Protein AF-A0A956BIZ5-F1 (afdb_monomer_lite)

Foldseek 3Di:
DPPDPVVVVVVVVVPPPPPPPPPPPPPAAAEPEDPQKDFPVLQADKDKDKKFFQDWDPLAPQDDHGDMFDTFIWHWDDDFFKTFTDGCDDPDPCVCVVVHVDPRRDDPDDDDTPWIWTWPAAWAWDFDADPVPRHGDSYTDTHRPDDPRVPGGMTHTQPQDTPPQCRVSRPPQFHGWDRPKDWDDVVVVDPRHKDFDDDPNRTDDIDTKIKTWRAGDPRSQPVCCVPPVDDPVNRDIIITIMD

pLDDT: mean 76.38, std 15.74, range [44.88, 96.69]

Sequence (243 aa):
MSRRISRALALSLVVSSASFVGCAQEVGDIDRTQPNRILKSDLDGQWYYMETVTDVPSTTMATFEGETSRTERIVWVIEENYLLAFRAYPLFPGSDEVDGDYDYTADGYRES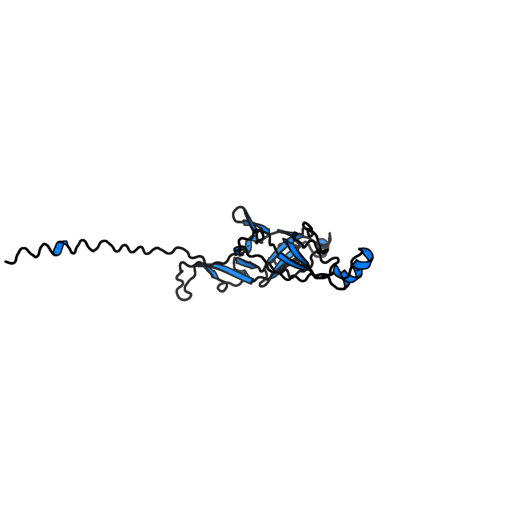PVAAFPIISHFDIQRQYNSSTGEQANVIYENGSDRPWYERDYMRVDWSNNVVTNFDFLTGWYGTPIEASYTIDEERNDERGIYFERENGELQYFDVPRRLLVQADLYGCIISMPWYGWGTEDCAPAQVEIV

Structure (mmCIF, N/CA/C/O backbone):
data_AF-A0A956BIZ5-F1
#
_entry.id   AF-A0A956BIZ5-F1
#
loop_
_atom_site.group_PDB
_atom_site.id
_atom_site.type_symbol
_atom_site.label_atom_id
_atom_site.label_alt_id
_atom_site.label_comp_id
_atom_site.label_asym_id
_atom_site.label_entity_id
_atom_site.label_seq_id
_atom_site.pdbx_PDB_ins_code
_atom_site.Cartn_x
_atom_site.Cartn_y
_atom_site.Cartn_z
_atom_site.occupancy
_atom_site.B_iso_or_equiv
_atom_site.auth_seq_id
_atom_site.auth_comp_id
_atom_site.auth_asym_id
_atom_site.auth_atom_id
_atom_site.pdbx_PDB_model_num
ATOM 1 N N . MET A 1 1 ? -48.789 41.377 68.854 1.00 47.56 1 MET A N 1
ATOM 2 C CA . MET A 1 1 ? -47.816 41.463 67.738 1.00 47.56 1 MET A CA 1
ATOM 3 C C . MET A 1 1 ? -47.458 40.051 67.264 1.00 47.56 1 MET A C 1
ATOM 5 O O . MET A 1 1 ? -46.503 39.500 67.778 1.00 47.56 1 MET A O 1
ATOM 9 N N . SER A 1 2 ? -48.219 39.402 66.367 1.00 49.94 2 SER A N 1
ATOM 10 C CA . SER A 1 2 ? -47.822 38.047 65.894 1.00 49.94 2 SER A CA 1
ATOM 11 C C . SER A 1 2 ? -48.441 37.558 64.572 1.00 49.94 2 SER A C 1
ATOM 13 O O . SER A 1 2 ? -48.450 36.360 64.312 1.00 49.94 2 SER A O 1
ATOM 15 N N . ARG A 1 3 ? -48.972 38.434 63.703 1.00 46.66 3 ARG A N 1
ATOM 16 C CA . ARG A 1 3 ? -49.741 37.969 62.522 1.00 46.66 3 ARG A CA 1
ATOM 17 C C . ARG A 1 3 ? -49.336 38.519 61.153 1.00 46.66 3 ARG A C 1
ATOM 19 O O . ARG A 1 3 ? -50.023 38.237 60.180 1.00 46.66 3 ARG A O 1
ATOM 26 N N . ARG A 1 4 ? -48.240 39.280 61.042 1.00 48.59 4 ARG A N 1
ATOM 27 C CA . ARG A 1 4 ? -47.828 39.891 59.757 1.00 48.59 4 ARG A CA 1
ATOM 28 C C . ARG A 1 4 ? -46.511 39.384 59.163 1.00 48.59 4 ARG A C 1
ATOM 30 O O . ARG A 1 4 ? -46.244 39.680 58.009 1.00 48.59 4 ARG A O 1
ATOM 37 N N . ILE A 1 5 ? -45.730 38.584 59.890 1.00 50.34 5 ILE A N 1
ATOM 38 C CA . ILE A 1 5 ? -44.384 38.171 59.443 1.00 50.34 5 ILE A CA 1
ATOM 39 C C . ILE A 1 5 ? -44.417 36.852 58.638 1.00 50.34 5 ILE A C 1
ATOM 41 O O . ILE A 1 5 ? -43.549 36.595 57.813 1.00 50.34 5 ILE A O 1
ATOM 45 N N . SER A 1 6 ? -45.477 36.050 58.773 1.00 45.53 6 SER A N 1
ATOM 46 C CA . SER A 1 6 ? -45.551 34.695 58.202 1.00 45.53 6 SER A CA 1
ATOM 47 C C . SER A 1 6 ? -45.862 34.627 56.699 1.00 45.53 6 SER A C 1
ATOM 49 O O . SER A 1 6 ? -45.717 33.567 56.105 1.00 45.53 6 SER A O 1
ATOM 51 N N . ARG A 1 7 ? -46.313 35.723 56.070 1.00 45.47 7 ARG A N 1
ATOM 52 C CA . ARG A 1 7 ? -46.681 35.731 54.637 1.00 45.47 7 ARG A CA 1
ATOM 53 C C . ARG A 1 7 ? -45.566 36.214 53.707 1.00 45.47 7 ARG A C 1
ATOM 55 O O . ARG A 1 7 ? -45.631 35.929 52.520 1.00 45.47 7 ARG A O 1
ATOM 62 N N . ALA A 1 8 ? -44.548 36.897 54.232 1.00 44.97 8 ALA A N 1
ATOM 63 C CA . ALA A 1 8 ? -43.431 37.387 53.423 1.00 44.97 8 ALA A CA 1
ATOM 64 C C . ALA A 1 8 ? -42.357 36.312 53.175 1.00 44.97 8 ALA A C 1
ATOM 66 O O . ALA A 1 8 ? -41.691 36.349 52.149 1.00 44.97 8 ALA A O 1
ATOM 67 N N . LEU A 1 9 ? -42.228 35.324 54.070 1.00 45.88 9 LEU A N 1
ATOM 68 C CA . LEU A 1 9 ? -41.219 34.264 53.939 1.00 45.88 9 LEU A CA 1
ATOM 69 C C . LEU A 1 9 ? -41.634 33.119 52.999 1.00 45.88 9 LEU A C 1
ATOM 71 O O . LEU A 1 9 ? -40.781 32.414 52.474 1.00 45.88 9 LEU A O 1
ATOM 75 N N . ALA A 1 10 ? -42.937 32.927 52.777 1.00 45.00 10 ALA A N 1
ATOM 76 C CA . ALA A 1 10 ? -43.440 31.845 51.928 1.00 45.00 10 ALA A CA 1
ATOM 77 C C . ALA A 1 10 ? -43.370 32.173 50.425 1.00 45.00 10 ALA A C 1
ATOM 79 O O . ALA A 1 10 ? -43.426 31.265 49.602 1.00 45.00 10 ALA A O 1
ATOM 80 N N . LEU A 1 11 ? -43.231 33.454 50.059 1.00 44.88 11 LEU A N 1
ATOM 81 C CA . LEU A 1 11 ? -43.161 33.884 48.659 1.00 44.88 11 LEU A CA 1
ATOM 82 C C . LEU A 1 11 ? -41.723 33.988 48.124 1.00 44.88 11 LEU A C 1
ATOM 84 O O . LEU A 1 11 ? -41.531 33.966 46.913 1.00 44.88 11 LEU A O 1
ATOM 88 N N . SER A 1 12 ? -40.711 34.068 48.995 1.00 46.59 12 SER A N 1
ATOM 89 C CA . SER A 1 12 ? -39.304 34.135 48.573 1.00 46.59 12 SER A CA 1
ATOM 90 C C . SER A 1 12 ? -38.667 32.764 48.335 1.00 46.59 12 SER A C 1
ATOM 92 O O . SER A 1 12 ? -37.580 32.700 47.774 1.00 46.59 12 SER A O 1
ATOM 94 N N . LEU A 1 13 ? -39.317 31.669 48.747 1.00 46.81 13 LEU A N 1
ATOM 95 C CA . LEU A 1 13 ? -38.771 30.315 48.589 1.00 46.81 13 LEU A CA 1
ATOM 96 C C . LEU A 1 13 ? -39.201 29.628 47.280 1.00 46.81 13 LEU A C 1
ATOM 98 O O . LEU A 1 13 ? -38.613 28.623 46.905 1.00 46.81 13 LEU A O 1
ATOM 102 N N . VAL A 1 14 ? -40.196 30.168 46.567 1.00 48.53 14 VAL A N 1
ATOM 103 C CA . VAL A 1 14 ? -40.715 29.568 45.320 1.00 48.53 14 VAL A CA 1
ATOM 104 C C . VAL A 1 14 ? -39.999 30.106 44.069 1.00 48.53 14 VAL A C 1
ATOM 106 O O . VAL A 1 14 ? -40.043 29.481 43.017 1.00 48.53 14 VAL A O 1
ATOM 109 N N . VAL A 1 15 ? -39.276 31.228 44.171 1.00 48.81 15 VAL A N 1
ATOM 110 C CA . VAL A 1 15 ? -38.616 31.871 43.013 1.00 48.81 15 VAL A CA 1
ATOM 111 C C . VAL A 1 15 ? -37.176 31.376 42.779 1.00 48.81 15 VAL A C 1
ATOM 113 O O . VAL A 1 15 ? -36.643 31.553 41.690 1.00 48.81 15 VAL A O 1
ATOM 116 N N . SER A 1 16 ? -36.554 30.677 43.734 1.00 48.25 16 SER A N 1
ATOM 117 C CA . SER A 1 16 ? -35.160 30.204 43.593 1.00 48.25 16 SER A CA 1
ATOM 118 C C . SER A 1 16 ? -35.000 28.806 42.978 1.00 48.25 16 SER A C 1
ATOM 120 O O . SER A 1 16 ? -33.888 28.288 42.937 1.00 48.25 16 SER A O 1
ATOM 122 N N . SER A 1 17 ? -36.072 28.176 42.489 1.00 50.81 17 SER A N 1
ATOM 123 C CA . SER A 1 17 ? -36.028 26.789 41.988 1.00 50.81 17 SER A CA 1
ATOM 124 C C . SER A 1 17 ? -35.942 26.650 40.461 1.00 50.81 17 SER A C 1
ATOM 126 O O . SER A 1 17 ? -36.083 25.542 39.957 1.00 50.81 17 SER A O 1
ATOM 128 N N . ALA A 1 18 ? -35.708 27.733 39.710 1.00 56.41 18 ALA A N 1
ATOM 129 C CA . ALA A 1 18 ? -35.821 27.730 38.244 1.00 56.41 18 ALA A CA 1
ATOM 130 C C . ALA A 1 18 ? -34.494 27.826 37.457 1.00 56.41 18 ALA A C 1
ATOM 132 O O . ALA A 1 18 ? -34.535 28.069 36.255 1.00 56.41 18 ALA A O 1
ATOM 133 N N . SER A 1 19 ? -33.328 27.619 38.080 1.00 58.12 19 SER A N 1
ATOM 134 C CA . SER A 1 19 ? -32.040 27.884 37.406 1.00 58.12 19 SER A CA 1
ATOM 135 C C . SER A 1 19 ? -30.983 26.796 37.600 1.00 58.12 19 SER A C 1
ATOM 137 O O . SER A 1 19 ? -29.826 27.096 37.863 1.00 58.12 19 SER A O 1
ATOM 139 N N . PHE A 1 20 ? -31.365 25.530 37.444 1.00 55.91 20 PHE A N 1
ATOM 140 C CA . PHE A 1 20 ? -30.408 24.454 37.165 1.00 55.91 20 PHE A CA 1
ATOM 141 C C . PHE A 1 20 ? -30.888 23.626 35.970 1.00 55.91 20 PHE A C 1
ATOM 143 O O . PHE A 1 20 ? -31.004 22.408 36.037 1.00 55.91 20 PHE A O 1
ATOM 150 N N . VAL A 1 21 ? -31.131 24.294 34.837 1.00 58.50 21 VAL A N 1
ATOM 151 C CA . VAL A 1 21 ? -30.896 23.644 33.541 1.00 58.50 21 VAL A CA 1
ATOM 152 C C . VAL A 1 21 ? -29.380 23.652 33.365 1.00 58.50 21 VAL A C 1
ATOM 154 O O . VAL A 1 21 ? -28.813 24.506 32.691 1.00 58.50 21 VAL A O 1
ATOM 157 N N . GLY A 1 22 ? -28.701 22.772 34.103 1.00 54.19 22 GLY A N 1
ATOM 158 C CA . GLY A 1 22 ? -27.332 22.422 33.776 1.00 54.19 22 GLY A CA 1
ATOM 159 C C . GLY A 1 22 ? -27.404 21.782 32.404 1.00 54.19 22 GLY A C 1
ATOM 160 O O . GLY A 1 22 ? -27.986 20.708 32.269 1.00 54.19 22 GLY A O 1
ATOM 161 N N . CYS A 1 23 ? -26.901 22.475 31.387 1.00 62.75 23 CYS A N 1
ATOM 162 C CA . CYS A 1 23 ? -26.670 21.876 30.088 1.00 62.75 23 CYS A CA 1
ATOM 163 C C . CYS A 1 23 ? -25.716 20.701 30.319 1.00 62.75 23 CYS A C 1
ATOM 165 O O . CYS A 1 23 ? -24.504 20.888 30.401 1.00 62.75 23 CYS A O 1
ATOM 167 N N . ALA A 1 24 ? -26.259 19.494 30.474 1.00 56.56 24 ALA A N 1
ATOM 168 C CA . ALA A 1 24 ? -25.541 18.287 30.123 1.00 56.56 24 ALA A CA 1
ATOM 169 C C . ALA A 1 24 ? -25.323 18.413 28.617 1.00 56.56 24 ALA A C 1
ATOM 171 O O . ALA A 1 24 ? -26.195 18.088 27.817 1.00 56.56 24 ALA A O 1
ATOM 172 N N . GLN A 1 25 ? -24.233 19.079 28.249 1.00 63.41 25 GLN A N 1
ATOM 173 C CA . GLN A 1 25 ? -23.829 19.213 26.869 1.00 63.41 25 GLN A CA 1
ATOM 174 C C . GLN A 1 25 ? -23.470 17.796 26.448 1.00 63.41 25 GLN A C 1
ATOM 176 O O . GLN A 1 25 ? -22.476 17.247 26.919 1.00 63.41 25 GLN A O 1
ATOM 181 N N . GLU A 1 26 ? -24.368 17.172 25.691 1.00 60.41 26 GLU A N 1
ATOM 182 C CA . GLU A 1 26 ? -24.170 15.844 25.136 1.00 60.41 26 GLU A CA 1
ATOM 183 C C . GLU A 1 26 ? -22.907 15.942 24.286 1.00 60.41 26 GLU A C 1
ATOM 185 O O . GLU A 1 26 ? -22.876 16.599 23.243 1.00 60.41 26 GLU A O 1
ATOM 190 N N . VAL A 1 27 ? -21.806 15.431 24.835 1.00 70.06 27 VAL A N 1
ATOM 191 C CA . VAL A 1 27 ? -20.543 15.365 24.121 1.00 70.06 27 VAL A CA 1
ATOM 192 C C . VAL A 1 27 ? -20.830 14.379 23.005 1.00 70.06 27 VAL A C 1
ATOM 194 O O . VAL A 1 27 ? -21.036 13.200 23.287 1.00 70.06 27 VAL A O 1
ATOM 197 N N . GLY A 1 28 ? -20.965 14.890 21.779 1.00 84.00 28 GLY A N 1
ATOM 198 C CA . GLY A 1 28 ? -21.246 14.079 20.600 1.00 84.00 28 GLY A CA 1
ATOM 199 C C . GLY A 1 28 ? -20.183 13.003 20.384 1.00 84.00 28 GLY A C 1
ATOM 200 O O . GLY A 1 28 ? -19.333 12.744 21.241 1.00 84.00 28 GLY A O 1
ATOM 201 N N . ASP A 1 29 ? -20.213 12.372 19.221 1.00 87.56 29 ASP A N 1
ATOM 202 C CA . ASP A 1 29 ? -19.265 11.301 18.947 1.00 87.56 29 ASP A CA 1
ATOM 203 C C . ASP A 1 29 ? -17.827 11.829 18.919 1.00 87.56 29 ASP A C 1
ATOM 205 O O . ASP A 1 29 ? -17.498 12.781 18.210 1.00 87.56 29 ASP A O 1
ATOM 209 N N . ILE A 1 30 ? -16.972 11.211 19.729 1.00 88.50 30 ILE A N 1
ATOM 210 C CA . ILE A 1 30 ? -15.538 11.466 19.769 1.00 88.50 30 ILE A CA 1
ATOM 211 C C . ILE A 1 30 ? -14.882 10.438 18.857 1.00 88.50 30 ILE A C 1
ATOM 213 O O . ILE A 1 30 ? -14.761 9.268 19.226 1.00 88.50 30 ILE A O 1
ATOM 217 N N . ASP A 1 31 ? -14.445 10.879 17.685 1.00 89.94 31 ASP A N 1
ATOM 218 C CA . ASP A 1 31 ? -13.675 10.046 16.769 1.00 89.94 31 ASP A CA 1
ATOM 219 C C . ASP A 1 31 ? -12.209 9.966 17.221 1.00 89.94 31 ASP A C 1
ATOM 221 O O . ASP A 1 31 ? -11.542 10.987 17.401 1.00 89.94 31 ASP A O 1
ATOM 225 N N . ARG A 1 32 ? -11.724 8.745 17.472 1.00 90.00 32 ARG A N 1
ATOM 226 C CA . ARG A 1 32 ? -10.316 8.442 17.778 1.00 90.00 32 ARG A CA 1
ATOM 227 C C . ARG A 1 32 ? -9.655 7.581 16.704 1.00 90.00 32 ARG A C 1
ATOM 229 O O . ARG A 1 32 ? -8.558 7.068 16.935 1.00 90.00 32 ARG A O 1
ATOM 236 N N . THR A 1 33 ? -10.313 7.383 15.566 1.00 90.38 33 THR A N 1
ATOM 237 C CA . THR A 1 33 ? -9.707 6.702 14.422 1.00 90.38 33 THR A CA 1
ATOM 238 C C . THR A 1 33 ? -8.524 7.507 13.899 1.00 90.38 33 THR A C 1
ATOM 240 O O . THR A 1 33 ? -8.460 8.727 14.053 1.00 90.38 33 THR A O 1
ATOM 243 N N . GLN A 1 34 ? -7.542 6.805 13.351 1.00 88.88 34 GLN A N 1
ATOM 244 C CA . GLN A 1 34 ? -6.370 7.408 12.737 1.00 88.88 34 GLN A CA 1
ATOM 245 C C . GLN A 1 34 ? -6.591 7.496 11.210 1.00 88.88 34 GLN A C 1
ATOM 247 O O . GLN A 1 34 ? -7.401 6.739 10.646 1.00 88.88 34 GLN A O 1
ATOM 252 N N . PRO A 1 35 ? -5.909 8.423 10.520 1.00 85.62 35 PRO A N 1
ATOM 253 C CA . PRO A 1 35 ? -5.977 8.545 9.063 1.00 85.62 35 PRO A CA 1
ATOM 254 C C . PRO A 1 35 ? -5.258 7.384 8.347 1.00 85.62 35 PRO A C 1
ATOM 256 O O . PRO A 1 35 ? -4.869 6.387 8.972 1.00 85.62 35 PRO A O 1
ATOM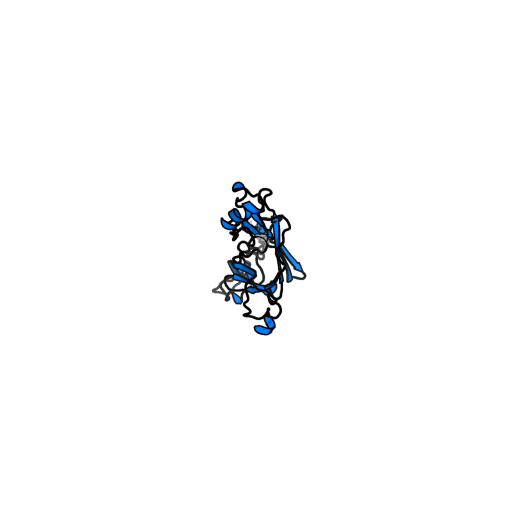 259 N N . ASN A 1 36 ? -5.137 7.484 7.016 1.00 84.56 36 ASN A N 1
ATOM 260 C CA . ASN A 1 36 ? -4.485 6.491 6.145 1.00 84.56 36 ASN A CA 1
ATOM 261 C C . ASN A 1 36 ? -5.078 5.076 6.264 1.00 84.56 36 ASN A C 1
ATOM 263 O O . ASN A 1 36 ? -4.368 4.069 6.241 1.00 84.56 36 ASN A O 1
ATOM 267 N N . ARG A 1 37 ? -6.398 4.994 6.436 1.00 89.88 37 ARG A N 1
ATOM 268 C CA . ARG A 1 37 ? -7.142 3.731 6.458 1.00 89.88 37 ARG A CA 1
ATOM 269 C C . ARG A 1 37 ? -7.761 3.461 5.096 1.00 89.88 37 ARG A C 1
ATOM 271 O O . ARG A 1 37 ? -8.291 4.372 4.465 1.00 89.88 37 ARG A O 1
ATOM 278 N N . ILE A 1 38 ? -7.756 2.202 4.689 1.00 91.69 38 ILE A N 1
ATOM 279 C CA . ILE A 1 38 ? -8.331 1.758 3.420 1.00 91.69 38 ILE A CA 1
ATOM 280 C C . ILE A 1 38 ? -9.388 0.709 3.734 1.00 91.69 38 ILE A C 1
ATOM 282 O O . ILE A 1 38 ? -9.165 -0.183 4.557 1.00 91.69 38 ILE A O 1
ATOM 286 N N . LEU A 1 39 ? -10.560 0.864 3.121 1.00 94.31 39 LEU A N 1
ATOM 287 C CA . LEU A 1 39 ? -11.607 -0.143 3.155 1.00 94.31 39 LEU A CA 1
ATOM 288 C C . LEU A 1 39 ? -11.191 -1.276 2.216 1.00 94.31 39 LEU A C 1
ATOM 290 O O . LEU A 1 39 ? -10.833 -1.025 1.073 1.00 94.31 39 LEU A O 1
ATOM 294 N N . LYS A 1 40 ? -11.220 -2.524 2.671 1.00 94.44 40 LYS A N 1
ATOM 295 C CA . LYS A 1 40 ? -10.720 -3.639 1.855 1.00 94.44 40 LYS A CA 1
ATOM 296 C C . LYS A 1 40 ? -11.496 -3.827 0.558 1.00 94.44 40 LYS A C 1
ATOM 298 O O . LYS A 1 40 ? -10.879 -4.079 -0.466 1.00 94.44 40 LYS A O 1
ATOM 303 N N . SER A 1 41 ? -12.812 -3.628 0.602 1.00 93.38 41 SER A N 1
ATOM 304 C CA . SER A 1 41 ? -13.670 -3.723 -0.581 1.00 93.38 41 SER A CA 1
ATOM 305 C C . SER A 1 41 ? -13.379 -2.649 -1.629 1.00 93.38 41 SER A C 1
ATOM 307 O O . SER A 1 41 ? -13.793 -2.794 -2.770 1.00 93.38 41 SER A O 1
ATOM 309 N N . ASP A 1 42 ? -12.677 -1.566 -1.265 1.00 92.88 42 ASP A N 1
ATOM 310 C CA . ASP A 1 42 ? -12.227 -0.581 -2.251 1.00 92.88 42 ASP A CA 1
ATOM 311 C C . ASP A 1 42 ? -11.160 -1.166 -3.184 1.00 92.88 42 ASP A C 1
ATOM 313 O O . ASP A 1 42 ? -10.961 -0.630 -4.260 1.00 92.88 42 ASP A O 1
ATOM 317 N N . LEU A 1 43 ? -10.450 -2.229 -2.790 1.00 92.69 43 LEU A N 1
ATOM 318 C CA . LEU A 1 43 ? -9.381 -2.826 -3.597 1.00 92.69 43 LEU A CA 1
ATOM 319 C C . LEU A 1 43 ? -9.860 -3.978 -4.486 1.00 92.69 43 LEU A C 1
ATOM 321 O O . LEU A 1 43 ? -9.055 -4.531 -5.239 1.00 92.69 43 LEU A O 1
ATOM 325 N N . ASP A 1 44 ? -11.145 -4.328 -4.420 1.00 90.06 44 ASP A N 1
ATOM 326 C CA . ASP A 1 44 ? -11.719 -5.402 -5.222 1.00 90.06 44 ASP A CA 1
ATOM 327 C C . ASP A 1 44 ? -11.657 -5.057 -6.722 1.00 90.06 44 ASP A C 1
ATOM 329 O O . ASP A 1 44 ? -11.867 -3.919 -7.146 1.00 90.06 44 ASP A O 1
ATOM 333 N N . GLY A 1 45 ? -11.384 -6.065 -7.553 1.00 89.31 45 GLY A N 1
ATOM 334 C CA . GLY A 1 45 ? -11.312 -5.915 -9.006 1.00 89.31 45 GLY A CA 1
ATOM 335 C C . GLY A 1 45 ? -9.902 -5.654 -9.544 1.00 89.31 45 GLY A C 1
ATOM 336 O O . GLY A 1 45 ? -8.903 -6.091 -8.976 1.00 89.31 45 GLY A O 1
ATOM 337 N N . GLN A 1 46 ? -9.832 -5.015 -10.714 1.00 92.00 46 GLN A N 1
ATOM 338 C CA . GLN A 1 46 ? -8.582 -4.790 -11.444 1.00 92.00 46 GLN A CA 1
ATOM 339 C C . GLN A 1 46 ? -8.162 -3.326 -11.375 1.00 92.00 46 GLN A C 1
ATOM 341 O O . GLN A 1 46 ? -8.964 -2.430 -11.627 1.00 92.00 46 GLN A O 1
ATOM 346 N N . TRP A 1 47 ? -6.877 -3.114 -11.122 1.00 93.56 47 TRP A N 1
ATOM 347 C CA . TRP A 1 47 ? -6.254 -1.806 -10.976 1.00 93.56 47 TRP A CA 1
ATOM 348 C C . TRP A 1 47 ? -5.159 -1.609 -12.015 1.00 93.56 47 TRP A C 1
ATOM 350 O O . TRP A 1 47 ? -4.566 -2.569 -12.508 1.00 93.56 47 TRP A O 1
ATOM 360 N N . TYR A 1 48 ? -4.876 -0.354 -12.342 1.00 93.69 48 TYR A N 1
ATOM 361 C CA . TYR A 1 48 ? -3.664 0.007 -13.066 1.00 93.69 48 TYR A CA 1
ATOM 362 C C . TYR A 1 48 ? -2.631 0.496 -12.063 1.00 93.69 48 TYR A C 1
ATOM 364 O O . TYR A 1 48 ? -2.937 1.314 -11.202 1.00 93.69 48 TYR A O 1
ATOM 372 N N . TYR A 1 49 ? -1.418 -0.023 -12.184 1.00 91.44 49 TYR A N 1
ATOM 373 C CA . TYR A 1 49 ? -0.289 0.317 -11.338 1.00 91.44 49 TYR A CA 1
ATOM 374 C C . TYR A 1 49 ? 0.854 0.816 -12.207 1.00 91.44 49 TYR A C 1
ATOM 376 O O . TYR A 1 49 ? 1.204 0.199 -13.214 1.00 91.44 49 TYR A O 1
ATOM 384 N N . MET A 1 50 ? 1.413 1.955 -11.833 1.00 89.75 50 MET A N 1
ATOM 385 C CA . MET A 1 50 ? 2.548 2.572 -12.496 1.00 89.75 50 MET A CA 1
ATOM 386 C C . MET A 1 50 ? 3.288 3.393 -11.455 1.00 89.75 50 MET A C 1
ATOM 388 O O . MET A 1 50 ? 2.658 4.008 -10.605 1.00 89.75 50 MET A O 1
ATOM 392 N N . GLU A 1 51 ? 4.607 3.406 -11.552 1.00 86.94 51 GLU A N 1
ATOM 393 C CA . GLU A 1 51 ? 5.457 4.243 -10.718 1.00 86.94 51 GLU A CA 1
ATOM 394 C C . GLU A 1 51 ? 6.018 5.362 -11.586 1.00 86.94 51 GLU A C 1
ATOM 396 O O . GLU A 1 51 ? 6.406 5.125 -12.733 1.00 86.94 51 GLU A O 1
ATOM 401 N N . THR A 1 52 ? 6.075 6.574 -11.052 1.00 88.06 52 THR A N 1
ATOM 402 C CA . THR A 1 52 ? 6.610 7.745 -11.749 1.00 88.06 52 THR A CA 1
ATOM 403 C C . THR A 1 52 ? 7.600 8.478 -10.864 1.00 88.06 52 THR A C 1
ATOM 405 O O . THR A 1 52 ? 7.293 8.799 -9.721 1.00 88.06 52 THR A O 1
ATOM 408 N N . VAL A 1 53 ? 8.776 8.797 -11.400 1.00 88.06 53 VAL A N 1
ATOM 409 C CA . VAL A 1 53 ? 9.773 9.626 -10.717 1.00 88.06 53 VAL A CA 1
ATOM 410 C C . VAL A 1 53 ? 9.298 11.073 -10.692 1.00 88.06 53 VAL A C 1
ATOM 412 O O . VAL A 1 53 ? 9.096 11.688 -11.739 1.00 88.06 53 VAL A O 1
ATOM 415 N N . THR A 1 54 ? 9.135 11.631 -9.498 1.00 88.25 54 THR A N 1
ATOM 416 C CA . THR A 1 54 ? 8.622 12.993 -9.293 1.00 88.25 54 THR A CA 1
ATOM 417 C C . THR A 1 54 ? 9.710 13.991 -8.921 1.00 88.25 54 THR A C 1
ATOM 419 O O . THR A 1 54 ? 9.556 15.175 -9.207 1.00 88.25 54 THR A O 1
ATOM 422 N N . ASP A 1 55 ? 10.799 13.535 -8.301 1.00 87.38 55 ASP A N 1
ATOM 423 C CA . ASP A 1 55 ? 11.898 14.394 -7.852 1.00 87.38 55 ASP A CA 1
ATOM 424 C C . ASP A 1 55 ? 13.198 13.582 -7.758 1.00 87.38 55 ASP A C 1
ATOM 426 O O . ASP A 1 55 ? 13.214 12.422 -7.326 1.00 87.38 55 ASP A O 1
ATOM 430 N N . VAL A 1 56 ? 14.306 14.189 -8.172 1.00 85.94 56 VAL A N 1
ATOM 431 C CA . VAL A 1 56 ? 15.632 13.572 -8.141 1.00 85.94 56 VAL A CA 1
ATOM 432 C C . VAL A 1 56 ? 16.718 14.656 -8.041 1.00 85.94 56 VAL A C 1
ATOM 434 O O . VAL A 1 56 ? 16.643 15.681 -8.720 1.00 85.94 56 VAL A O 1
ATOM 437 N N . PRO A 1 57 ? 17.774 14.476 -7.221 1.00 83.88 57 PRO A N 1
ATOM 438 C CA . PRO A 1 57 ? 18.878 15.420 -7.156 1.00 83.88 57 PRO A CA 1
ATOM 439 C C . PRO A 1 57 ? 19.523 15.629 -8.527 1.00 83.88 57 PRO A C 1
ATOM 441 O O . PRO A 1 57 ? 19.919 14.679 -9.194 1.00 83.88 57 PRO A O 1
ATOM 444 N N . SER A 1 58 ? 19.758 16.883 -8.905 1.00 79.38 58 SER A N 1
ATOM 445 C CA . SER A 1 58 ? 20.395 17.228 -10.187 1.00 79.38 58 SER A CA 1
ATOM 446 C C . SER A 1 58 ? 21.824 16.698 -10.356 1.00 79.38 58 SER A C 1
ATOM 448 O O . SER A 1 58 ? 22.380 16.742 -11.451 1.00 79.38 58 SER A O 1
ATOM 450 N N . THR A 1 59 ? 22.438 16.231 -9.269 1.00 75.06 59 THR A N 1
ATOM 451 C CA . THR A 1 59 ? 23.784 15.657 -9.246 1.00 75.06 59 THR A CA 1
ATOM 452 C C . THR A 1 59 ? 23.803 14.145 -9.429 1.00 75.06 59 THR A C 1
ATOM 454 O O . THR A 1 59 ? 24.891 13.588 -9.534 1.00 75.06 59 THR A O 1
ATOM 457 N N . THR A 1 60 ? 22.653 13.463 -9.401 1.00 72.19 60 THR A N 1
ATOM 458 C CA . THR A 1 60 ? 22.610 12.025 -9.680 1.00 72.19 60 THR A CA 1
ATOM 459 C C . THR A 1 60 ? 22.305 11.767 -11.147 1.00 72.19 60 THR A C 1
ATOM 461 O O . THR A 1 60 ? 21.592 12.524 -11.800 1.00 72.19 60 THR A O 1
ATOM 464 N N . MET A 1 61 ? 22.858 10.673 -11.657 1.00 68.38 61 MET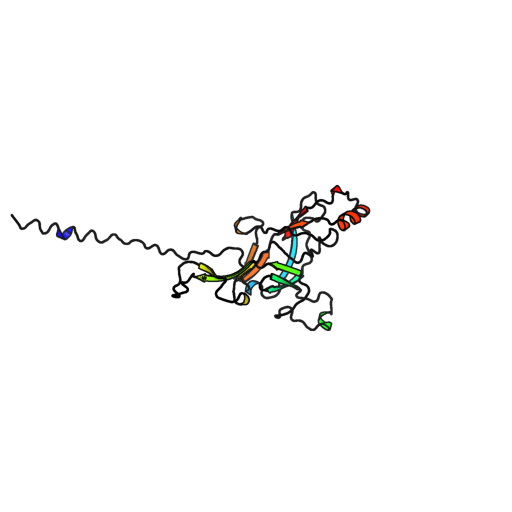 A N 1
ATOM 465 C CA . MET A 1 61 ? 22.593 10.167 -13.001 1.00 68.38 61 MET A CA 1
ATOM 466 C C . MET A 1 61 ? 21.770 8.871 -12.978 1.00 68.38 61 MET A C 1
ATOM 468 O O . MET A 1 61 ? 21.699 8.188 -13.992 1.00 68.38 61 MET A O 1
ATOM 472 N N . ALA A 1 62 ? 21.174 8.512 -11.834 1.00 69.81 62 ALA A N 1
ATOM 473 C CA . ALA A 1 62 ? 20.423 7.265 -11.677 1.00 69.81 62 ALA A CA 1
ATOM 474 C C . ALA A 1 62 ? 19.099 7.236 -12.467 1.00 69.81 62 ALA A C 1
ATOM 476 O O . ALA A 1 62 ? 18.705 6.176 -12.938 1.00 69.81 62 ALA A O 1
ATOM 477 N N . THR A 1 63 ? 18.411 8.377 -12.582 1.00 77.69 63 THR A N 1
ATOM 478 C CA . THR A 1 63 ? 17.106 8.544 -13.252 1.00 77.69 63 THR A CA 1
ATOM 479 C C . THR A 1 63 ? 16.830 10.043 -13.481 1.00 77.69 63 THR A C 1
ATOM 481 O O . THR A 1 63 ? 17.661 10.881 -13.118 1.00 77.69 63 THR A O 1
ATOM 484 N N . PHE A 1 64 ? 15.692 10.399 -14.079 1.00 82.31 64 PHE A N 1
ATOM 485 C CA . PHE A 1 64 ? 15.246 11.775 -14.315 1.00 82.31 64 PHE A CA 1
ATOM 486 C C . PHE A 1 64 ? 13.759 11.959 -13.966 1.00 82.31 64 PHE A C 1
ATOM 488 O O . PHE A 1 64 ? 12.978 11.011 -14.000 1.00 82.31 64 PHE A O 1
ATOM 495 N N . GLU A 1 65 ? 13.354 13.194 -13.653 1.00 89.75 65 GLU A N 1
ATOM 496 C CA . GLU A 1 65 ? 11.949 13.526 -13.370 1.00 89.75 65 GLU A CA 1
ATOM 497 C C . GLU A 1 65 ? 11.039 13.187 -14.562 1.00 89.75 65 GLU A C 1
ATOM 499 O O . GLU A 1 65 ? 11.292 13.595 -15.699 1.00 89.75 65 GLU A O 1
ATOM 504 N N . GLY A 1 66 ? 9.952 12.466 -14.293 1.00 88.31 66 GLY A N 1
ATOM 505 C CA . GLY A 1 66 ? 8.989 12.007 -15.290 1.00 88.31 66 GLY A CA 1
ATOM 506 C C . GLY A 1 66 ? 9.334 10.666 -15.939 1.00 88.31 66 GLY A C 1
ATOM 507 O O . GLY A 1 66 ? 8.598 10.230 -16.822 1.00 88.31 66 GLY A O 1
ATOM 508 N N . GLU A 1 67 ? 10.418 10.000 -15.531 1.00 86.69 67 GLU A N 1
ATOM 509 C CA . GLU A 1 67 ? 10.636 8.598 -15.886 1.00 86.69 67 GLU A CA 1
ATOM 510 C C . GLU A 1 67 ? 9.559 7.722 -15.230 1.00 86.69 67 GLU A C 1
ATOM 512 O O . GLU A 1 67 ? 9.283 7.846 -14.037 1.00 86.69 67 GLU A O 1
ATOM 517 N N . THR A 1 68 ? 8.926 6.854 -16.018 1.00 87.31 68 THR A N 1
ATOM 518 C CA . THR A 1 68 ? 7.821 5.999 -15.568 1.00 87.31 68 THR A CA 1
ATOM 519 C C . THR A 1 68 ? 8.187 4.530 -15.704 1.00 87.31 68 THR A C 1
ATOM 521 O O . THR A 1 68 ? 8.802 4.130 -16.699 1.00 87.31 68 THR A O 1
ATOM 524 N N . SER A 1 69 ? 7.724 3.698 -14.774 1.00 83.00 69 SER A N 1
ATOM 525 C CA . SER A 1 69 ? 7.710 2.252 -14.968 1.00 83.00 69 SER A CA 1
ATOM 526 C C . SER A 1 69 ? 6.680 1.849 -16.030 1.00 83.00 69 SER A C 1
ATOM 528 O O . SER A 1 69 ? 5.913 2.664 -16.557 1.00 83.00 69 SER A O 1
ATOM 530 N N . ARG A 1 70 ? 6.668 0.566 -16.395 1.00 84.25 70 ARG A N 1
ATOM 531 C CA . ARG A 1 70 ? 5.611 0.029 -17.252 1.00 84.25 70 ARG A CA 1
ATOM 532 C C . ARG A 1 70 ? 4.293 0.047 -16.489 1.00 84.25 70 ARG A C 1
ATOM 534 O O . ARG A 1 70 ? 4.232 -0.402 -15.352 1.00 84.25 70 ARG A O 1
ATOM 541 N N . THR A 1 71 ? 3.228 0.499 -17.146 1.00 89.50 71 THR A N 1
ATOM 542 C CA . THR A 1 71 ? 1.882 0.359 -16.594 1.00 89.50 71 THR A CA 1
ATOM 543 C C . THR A 1 71 ? 1.491 -1.116 -16.568 1.00 89.50 71 THR A C 1
ATOM 545 O O . THR A 1 71 ? 1.377 -1.763 -17.613 1.00 89.50 71 THR A O 1
ATOM 548 N N . GLU A 1 72 ? 1.256 -1.634 -15.374 1.00 87.81 72 GLU A N 1
ATOM 549 C CA . GLU A 1 72 ? 0.831 -3.002 -15.115 1.00 87.81 72 GLU A CA 1
ATOM 550 C C . GLU A 1 72 ? -0.661 -3.001 -14.770 1.00 87.81 72 GLU A C 1
ATOM 552 O O . GLU A 1 72 ? -1.144 -2.138 -14.038 1.00 87.81 72 GLU A O 1
ATOM 557 N N . ARG A 1 73 ? -1.415 -3.972 -15.292 1.00 91.00 73 ARG A N 1
ATOM 558 C CA . ARG A 1 73 ? -2.774 -4.239 -14.809 1.00 91.00 73 ARG A CA 1
ATOM 559 C C . ARG A 1 73 ? -2.680 -5.281 -13.707 1.00 91.00 73 ARG A C 1
ATOM 561 O O . ARG A 1 73 ? -2.193 -6.380 -13.970 1.00 91.00 73 ARG A O 1
ATOM 568 N N . ILE A 1 74 ? -3.135 -4.945 -12.508 1.00 91.19 74 ILE A N 1
ATOM 569 C CA . ILE A 1 74 ? -2.958 -5.750 -11.302 1.00 91.19 74 ILE A CA 1
ATOM 570 C C . ILE A 1 74 ? -4.289 -6.099 -10.629 1.00 91.19 74 ILE A C 1
ATOM 572 O O . ILE A 1 74 ? -5.310 -5.457 -10.866 1.00 91.19 74 ILE A O 1
ATOM 576 N N . VAL A 1 75 ? -4.253 -7.108 -9.769 1.00 91.88 75 VAL A N 1
ATOM 577 C CA . VAL A 1 75 ? -5.273 -7.414 -8.762 1.00 91.88 75 VAL A CA 1
ATOM 578 C C . VAL A 1 75 ? -4.592 -7.391 -7.399 1.00 91.88 75 VAL A C 1
ATOM 580 O O . VAL A 1 75 ? -3.484 -7.919 -7.243 1.00 91.88 75 VAL A O 1
ATOM 583 N N . TRP A 1 76 ? -5.247 -6.766 -6.424 1.00 92.44 76 TRP A N 1
ATOM 584 C CA . TRP A 1 76 ? -4.788 -6.748 -5.043 1.00 92.44 76 TRP A CA 1
ATOM 585 C C . TRP A 1 76 ? -5.215 -8.022 -4.321 1.00 92.44 76 TRP A C 1
ATOM 587 O O . TRP A 1 76 ? -6.373 -8.422 -4.368 1.00 92.44 76 TRP A O 1
ATOM 597 N N . VAL A 1 77 ? -4.280 -8.641 -3.611 1.00 91.88 77 VAL A N 1
ATOM 598 C CA . VAL A 1 77 ? -4.534 -9.778 -2.729 1.00 91.88 77 VAL A CA 1
ATOM 599 C C . VAL A 1 77 ? -4.118 -9.383 -1.323 1.00 91.88 77 VAL A C 1
ATOM 601 O O . VAL A 1 77 ? -2.969 -9.013 -1.070 1.00 91.88 77 VAL A O 1
ATOM 604 N N . ILE A 1 78 ? -5.079 -9.449 -0.409 1.00 93.38 78 ILE A N 1
ATOM 605 C CA . ILE A 1 78 ? -4.907 -9.054 0.985 1.00 93.38 78 ILE A CA 1
ATOM 606 C C . ILE A 1 78 ? -4.574 -10.305 1.800 1.00 93.38 78 ILE A C 1
ATOM 608 O O . ILE A 1 78 ? -5.446 -11.127 2.073 1.00 93.38 78 ILE A O 1
ATOM 612 N N . GLU A 1 79 ? -3.315 -10.438 2.202 1.00 92.19 79 GLU A N 1
ATOM 613 C CA . GLU A 1 79 ? -2.864 -11.434 3.178 1.00 92.19 79 GLU A CA 1
ATOM 614 C C . GLU A 1 79 ? -2.788 -10.795 4.578 1.00 92.19 79 GLU A C 1
ATOM 616 O O . GLU A 1 79 ? -2.984 -9.595 4.737 1.00 92.19 79 GLU A O 1
ATOM 621 N N . GLU A 1 80 ? -2.479 -11.575 5.617 1.00 92.81 80 GLU A N 1
ATOM 622 C CA . GLU A 1 80 ? -2.473 -11.071 7.004 1.00 92.81 80 GLU A CA 1
ATOM 623 C C . GLU A 1 80 ? -1.426 -9.973 7.269 1.00 92.81 80 GLU A C 1
ATOM 625 O O . GLU A 1 80 ? -1.650 -9.077 8.078 1.00 92.81 80 GLU A O 1
ATOM 630 N N . ASN A 1 81 ? -0.261 -10.062 6.622 1.00 94.06 81 ASN A N 1
ATOM 631 C CA . ASN A 1 81 ? 0.868 -9.156 6.868 1.00 94.06 81 ASN A CA 1
ATOM 632 C C . ASN A 1 81 ? 1.289 -8.365 5.628 1.00 94.06 81 ASN A C 1
ATOM 634 O O . ASN A 1 81 ? 2.153 -7.498 5.734 1.00 94.06 81 ASN A O 1
ATOM 638 N N . TYR A 1 82 ? 0.732 -8.682 4.459 1.00 92.88 82 TYR A N 1
ATOM 639 C CA . TYR A 1 82 ? 1.148 -8.095 3.191 1.00 92.88 82 TYR A CA 1
ATOM 640 C C . TYR A 1 82 ? -0.048 -7.854 2.278 1.00 92.88 82 TYR A C 1
ATOM 642 O O . TYR A 1 82 ? -0.906 -8.717 2.110 1.00 92.88 82 TYR A O 1
ATOM 650 N N . LEU A 1 83 ? -0.051 -6.688 1.648 1.00 93.69 83 LEU A N 1
ATOM 651 C CA . LEU A 1 83 ? -0.874 -6.363 0.502 1.00 93.69 83 LEU A CA 1
ATOM 652 C C . LEU A 1 83 ? -0.050 -6.642 -0.755 1.00 93.69 83 LEU A C 1
ATOM 654 O O . LEU A 1 83 ? 0.959 -5.981 -1.006 1.00 93.69 83 LEU A O 1
ATOM 658 N N . LEU A 1 84 ? -0.461 -7.643 -1.523 1.00 91.62 84 LEU A N 1
ATOM 659 C CA . LEU A 1 84 ? 0.253 -8.114 -2.704 1.00 91.62 84 LEU A CA 1
ATOM 660 C C . LEU A 1 84 ? -0.459 -7.637 -3.968 1.00 91.62 84 LEU A C 1
ATOM 662 O O . LEU A 1 84 ? -1.677 -7.741 -4.065 1.00 91.62 84 LEU A O 1
ATOM 666 N N . ALA A 1 85 ? 0.298 -7.160 -4.951 1.00 91.25 85 ALA A N 1
ATOM 667 C CA . ALA A 1 85 ? -0.203 -6.872 -6.290 1.00 91.25 85 ALA A CA 1
ATOM 668 C C . ALA A 1 85 ? 0.254 -7.968 -7.252 1.00 91.25 85 ALA A C 1
ATOM 670 O O . ALA A 1 85 ? 1.456 -8.132 -7.467 1.00 91.25 85 ALA A O 1
ATOM 671 N N . PHE A 1 86 ? -0.679 -8.684 -7.875 1.00 88.62 86 PHE A N 1
ATOM 672 C CA . PHE A 1 86 ? -0.376 -9.666 -8.922 1.00 88.62 86 PHE A CA 1
ATOM 673 C C . PHE A 1 86 ? -0.864 -9.187 -10.282 1.00 88.62 86 PHE A C 1
ATOM 675 O O . PHE A 1 86 ? -1.860 -8.476 -10.360 1.00 88.62 86 PHE A O 1
ATOM 682 N N . ARG A 1 87 ? -0.196 -9.595 -11.366 1.00 87.56 87 ARG A N 1
ATOM 683 C CA . ARG A 1 87 ? -0.629 -9.254 -12.729 1.00 87.56 87 ARG A CA 1
ATOM 684 C C . ARG A 1 87 ? -1.983 -9.869 -13.049 1.00 87.56 87 ARG A C 1
ATOM 686 O O . ARG A 1 87 ? -2.206 -11.045 -12.792 1.00 87.56 87 ARG A O 1
ATOM 693 N N . ALA A 1 88 ? -2.845 -9.089 -13.687 1.00 88.12 88 ALA A N 1
ATOM 694 C CA . ALA A 1 88 ? -4.166 -9.497 -14.154 1.00 88.12 88 ALA A CA 1
ATOM 695 C C . ALA A 1 88 ? -4.158 -9.921 -15.638 1.00 88.12 88 ALA A C 1
ATOM 697 O O . ALA A 1 88 ? -5.086 -9.602 -16.396 1.00 88.12 88 ALA A O 1
ATOM 698 N N . TYR A 1 89 ? -3.040 -10.485 -16.099 1.00 83.38 89 TYR A N 1
ATOM 699 C CA . TYR A 1 89 ? -2.812 -10.911 -17.478 1.00 83.38 89 TYR A CA 1
ATOM 700 C C . TYR A 1 89 ? -1.571 -11.816 -17.558 1.00 83.38 89 TYR A C 1
ATOM 702 O O . TYR A 1 89 ? -0.674 -11.675 -16.722 1.00 83.38 89 TYR A O 1
ATOM 710 N N . PRO A 1 90 ? -1.469 -12.682 -18.582 1.00 79.62 90 PRO A N 1
ATOM 711 C CA . PRO A 1 90 ? -0.310 -13.548 -18.747 1.00 79.62 90 PRO A CA 1
ATOM 712 C C . PRO A 1 90 ? 0.908 -12.740 -19.206 1.00 79.62 90 PRO A C 1
ATOM 714 O O . PRO A 1 90 ? 0.849 -12.011 -20.201 1.00 79.62 90 PRO A O 1
ATOM 717 N N . LEU A 1 91 ? 2.043 -12.894 -18.518 1.00 76.69 91 LEU A N 1
ATOM 718 C CA . LEU A 1 91 ? 3.282 -12.195 -18.884 1.00 76.69 91 LEU A CA 1
ATOM 719 C C . LEU A 1 91 ? 3.758 -12.555 -20.302 1.00 76.69 91 LEU A C 1
ATOM 721 O O . LEU A 1 91 ? 4.269 -11.697 -21.026 1.00 76.69 91 LEU A O 1
ATOM 725 N N . PHE A 1 92 ? 3.588 -13.818 -20.700 1.00 76.38 92 PHE A N 1
ATOM 726 C CA . PHE A 1 92 ? 3.917 -14.302 -22.035 1.00 76.38 92 PHE A CA 1
ATOM 727 C C . PHE A 1 92 ? 2.631 -14.655 -22.787 1.00 76.38 92 PHE A C 1
ATOM 729 O O . PHE A 1 92 ? 1.848 -15.459 -22.287 1.00 76.38 92 PHE A O 1
ATOM 736 N N . PRO A 1 93 ? 2.404 -14.110 -23.997 1.00 71.88 93 PRO A N 1
ATOM 737 C CA . PRO A 1 93 ? 1.227 -14.465 -24.783 1.00 71.88 93 PRO A CA 1
ATOM 738 C C . PRO A 1 93 ? 1.128 -15.983 -24.994 1.00 71.88 93 PRO A C 1
ATOM 740 O O . PRO A 1 93 ? 2.076 -16.591 -25.497 1.00 71.88 93 PRO A O 1
ATOM 743 N N . GLY A 1 94 ? -0.008 -16.579 -24.624 1.00 70.00 94 GLY A N 1
ATOM 744 C CA . GLY A 1 94 ? -0.263 -18.015 -24.739 1.00 70.00 94 GLY A CA 1
ATOM 745 C C . GLY A 1 94 ? 0.199 -18.856 -23.543 1.00 70.00 94 GLY A C 1
ATOM 746 O O . GLY A 1 94 ? 0.069 -20.077 -23.599 1.00 70.00 94 GLY A O 1
ATOM 747 N N . SER A 1 95 ? 0.750 -18.266 -22.470 1.00 72.88 95 SER A N 1
ATOM 748 C CA . SER A 1 95 ? 1.038 -19.031 -21.243 1.00 72.88 95 SER A CA 1
ATOM 749 C C . SER A 1 95 ? -0.238 -19.454 -20.514 1.00 72.88 95 SER A C 1
ATOM 751 O O . SER A 1 95 ? -0.299 -20.546 -19.965 1.00 72.88 95 SER A O 1
ATOM 753 N N . ASP A 1 96 ? -1.280 -18.635 -20.592 1.00 70.31 96 ASP A N 1
ATOM 754 C CA . ASP A 1 96 ? -2.651 -18.938 -20.181 1.00 70.31 96 ASP A CA 1
ATOM 755 C C . ASP A 1 96 ? -3.226 -20.179 -20.888 1.00 70.31 96 ASP A C 1
ATOM 757 O O . ASP A 1 96 ? -3.896 -20.999 -20.268 1.00 70.31 96 ASP A O 1
ATOM 761 N N . GLU A 1 97 ? -2.902 -20.407 -22.164 1.00 63.34 97 GLU A N 1
ATOM 762 C CA . GLU A 1 97 ? -3.317 -21.637 -22.861 1.00 63.34 97 GLU A CA 1
ATOM 763 C C . GLU A 1 97 ? -2.626 -22.903 -22.316 1.00 63.34 97 GLU A C 1
ATOM 765 O O . GLU A 1 97 ? -3.169 -24.007 -22.429 1.00 63.34 97 GLU A O 1
ATOM 770 N N . VAL A 1 98 ? -1.426 -22.761 -21.744 1.00 61.88 98 VAL A N 1
ATOM 771 C CA . VAL A 1 98 ? -0.617 -23.867 -21.204 1.00 61.88 98 VAL A CA 1
ATOM 772 C C . VAL A 1 98 ? -0.964 -24.149 -19.743 1.00 61.88 98 VAL A C 1
ATOM 774 O O . VAL A 1 98 ? -1.079 -25.315 -19.358 1.00 61.88 98 VAL A O 1
ATOM 777 N N . ASP A 1 99 ? -1.148 -23.095 -18.953 1.00 62.41 99 ASP A N 1
ATOM 778 C CA . ASP A 1 99 ? -1.341 -23.167 -17.505 1.00 62.41 99 ASP A CA 1
ATOM 779 C C . ASP A 1 99 ? -2.837 -23.186 -17.102 1.00 62.41 99 ASP A C 1
ATOM 781 O O . ASP A 1 99 ? -3.184 -23.596 -15.990 1.00 62.41 99 ASP A O 1
ATOM 785 N N . GLY A 1 100 ? -3.735 -22.875 -18.045 1.00 62.78 100 GLY A N 1
ATOM 786 C CA . GLY A 1 100 ? -5.190 -22.890 -17.894 1.00 62.78 100 GLY A CA 1
ATOM 787 C C . GLY A 1 100 ? -5.794 -21.488 -17.994 1.00 62.78 100 GLY A C 1
ATOM 788 O O . GLY A 1 100 ? -5.159 -20.504 -17.635 1.00 62.78 100 GLY A O 1
ATOM 789 N N . ASP A 1 101 ? -7.039 -21.403 -18.477 1.00 67.75 101 ASP A N 1
ATOM 790 C CA . ASP A 1 101 ? -7.820 -20.158 -18.493 1.00 67.75 101 ASP A CA 1
ATOM 791 C C . ASP A 1 101 ? -8.018 -19.674 -17.046 1.00 67.75 101 ASP A C 1
ATOM 793 O O . ASP A 1 101 ? -8.857 -20.201 -16.306 1.00 67.75 101 ASP A O 1
ATOM 797 N N . TYR A 1 102 ? -7.154 -18.757 -16.607 1.00 71.06 102 TYR A N 1
ATOM 798 C CA . TYR A 1 102 ? -7.119 -18.278 -15.234 1.00 71.06 102 TYR A CA 1
ATOM 799 C C . TYR A 1 102 ? -8.102 -17.136 -15.039 1.00 71.06 102 TYR A C 1
ATOM 801 O O . TYR A 1 102 ? -8.039 -16.097 -15.697 1.00 71.06 102 TYR A O 1
ATOM 809 N N . ASP A 1 103 ? -8.949 -17.284 -14.028 1.00 76.31 103 ASP A N 1
ATOM 810 C CA . ASP A 1 103 ? -9.595 -16.134 -13.426 1.00 76.31 103 ASP A CA 1
ATOM 811 C C . ASP A 1 103 ? -8.580 -15.409 -12.532 1.00 76.31 103 ASP A C 1
ATOM 813 O O . ASP A 1 103 ? -8.313 -15.806 -11.398 1.00 76.31 103 ASP A O 1
ATOM 817 N N . TYR A 1 104 ? -8.007 -14.332 -13.068 1.00 76.19 104 TYR A N 1
ATOM 818 C CA . TYR A 1 104 ? -7.049 -13.466 -12.379 1.00 76.19 104 TYR A CA 1
ATOM 819 C C . TYR A 1 104 ? -7.621 -12.766 -11.138 1.00 76.19 104 TYR A C 1
ATOM 821 O O . TYR A 1 104 ? -6.861 -12.191 -10.362 1.00 76.19 104 TYR A O 1
ATOM 829 N N . THR A 1 105 ? -8.945 -12.781 -10.964 1.00 76.69 105 THR A N 1
ATOM 830 C CA . THR A 1 105 ? -9.642 -12.201 -9.809 1.00 76.69 105 THR A CA 1
ATOM 831 C C . THR A 1 105 ? -10.067 -13.245 -8.779 1.00 76.69 105 THR A C 1
ATOM 833 O O . THR A 1 105 ? -10.580 -12.881 -7.724 1.00 76.69 105 THR A O 1
ATOM 836 N N . ALA A 1 106 ? -9.852 -14.535 -9.057 1.00 74.81 106 ALA A N 1
ATOM 837 C CA . ALA A 1 106 ? -10.257 -15.606 -8.162 1.00 74.81 106 ALA A CA 1
ATOM 838 C C . ALA A 1 106 ? -9.335 -15.747 -6.943 1.00 74.81 106 ALA A C 1
ATOM 840 O O . ALA A 1 106 ? -8.107 -15.628 -7.024 1.00 74.81 106 ALA A O 1
ATOM 841 N N . ASP A 1 107 ? -9.949 -16.127 -5.821 1.00 66.69 107 ASP A N 1
ATOM 842 C CA . ASP A 1 107 ? -9.249 -16.462 -4.587 1.00 66.69 107 ASP A CA 1
ATOM 843 C C . ASP A 1 107 ? -8.231 -17.590 -4.824 1.00 66.69 107 ASP A C 1
ATOM 845 O O . ASP A 1 107 ? -8.581 -18.729 -5.147 1.00 66.69 107 ASP A O 1
ATOM 849 N N . GLY A 1 108 ? -6.947 -17.277 -4.633 1.00 65.56 108 GLY A N 1
ATOM 850 C CA . GLY A 1 108 ? -5.845 -18.235 -4.752 1.00 65.56 108 GLY A CA 1
ATOM 851 C C . GLY A 1 108 ? -5.015 -18.135 -6.032 1.00 65.56 108 GLY A C 1
ATOM 852 O O . GLY A 1 108 ? -4.056 -18.901 -6.164 1.00 65.56 108 GLY A O 1
ATOM 853 N N . TYR A 1 109 ? -5.312 -17.195 -6.935 1.00 68.12 109 TYR A N 1
ATOM 854 C CA . TYR A 1 109 ? -4.398 -16.850 -8.025 1.00 68.12 109 TYR A CA 1
ATOM 855 C C . TYR A 1 109 ? -3.056 -16.334 -7.472 1.00 68.12 109 TYR A C 1
ATOM 857 O O . TYR A 1 109 ? -3.011 -15.497 -6.569 1.00 68.12 109 TYR A O 1
ATOM 865 N N . ARG A 1 110 ? -1.947 -16.891 -7.976 1.00 68.12 110 ARG A N 1
ATOM 866 C CA . ARG A 1 110 ? -0.584 -16.638 -7.482 1.00 68.12 110 ARG A CA 1
ATOM 867 C C . ARG A 1 110 ? 0.410 -16.657 -8.640 1.00 68.12 110 ARG A C 1
ATOM 869 O O . ARG A 1 110 ? 0.957 -17.706 -8.968 1.00 68.12 110 ARG A O 1
ATOM 876 N N . GLU A 1 111 ? 0.659 -15.496 -9.232 1.00 73.25 111 GLU A N 1
ATOM 877 C CA . GLU A 1 111 ? 1.768 -15.288 -10.174 1.00 73.25 111 GLU A CA 1
ATOM 878 C C . GLU A 1 111 ? 2.957 -14.580 -9.499 1.00 73.25 111 GLU A C 1
ATOM 880 O O . GLU A 1 111 ? 3.048 -14.509 -8.275 1.00 73.25 111 GLU A O 1
ATOM 885 N N . SER A 1 112 ? 3.920 -14.083 -10.280 1.00 78.44 112 SER A N 1
ATOM 886 C CA . SER A 1 112 ? 4.975 -13.219 -9.744 1.00 78.44 112 SER A CA 1
ATOM 887 C C . SER A 1 112 ? 4.377 -11.862 -9.344 1.00 78.44 112 SER A C 1
ATOM 889 O O . SER A 1 112 ? 3.806 -11.194 -10.214 1.00 78.44 112 SER A O 1
ATOM 891 N N . PRO A 1 113 ? 4.495 -11.439 -8.071 1.00 83.50 113 PRO A N 1
ATOM 892 C CA . PRO A 1 113 ? 3.959 -10.160 -7.631 1.00 83.50 113 PRO A CA 1
ATOM 893 C C . PRO A 1 113 ? 4.724 -9.001 -8.280 1.00 83.50 113 PRO A C 1
ATOM 895 O O . PRO A 1 113 ? 5.932 -9.083 -8.506 1.00 83.50 113 PRO A O 1
ATOM 898 N N . VAL A 1 114 ? 4.002 -7.923 -8.569 1.00 86.31 114 VAL A N 1
ATOM 899 C CA . VAL A 1 114 ? 4.538 -6.652 -9.077 1.00 86.31 114 VAL A CA 1
ATOM 900 C C . VAL A 1 114 ? 4.915 -5.731 -7.916 1.00 86.31 114 VAL A C 1
ATOM 902 O O . VAL A 1 114 ? 5.926 -5.044 -7.983 1.00 86.31 114 VAL A O 1
ATOM 905 N N . ALA A 1 115 ? 4.144 -5.767 -6.828 1.00 87.56 115 ALA A N 1
ATOM 906 C CA . ALA A 1 115 ? 4.397 -5.010 -5.607 1.00 87.56 115 ALA A CA 1
ATOM 907 C C . ALA A 1 115 ? 3.967 -5.815 -4.372 1.00 87.56 115 ALA A C 1
ATOM 909 O O . ALA A 1 115 ? 3.082 -6.672 -4.453 1.00 87.56 115 ALA A O 1
ATOM 910 N N . ALA A 1 116 ? 4.595 -5.546 -3.230 1.00 90.12 116 ALA A N 1
ATOM 911 C CA . ALA A 1 116 ? 4.227 -6.119 -1.942 1.00 90.12 116 ALA A CA 1
ATOM 912 C C . ALA A 1 116 ? 4.458 -5.100 -0.822 1.00 90.12 116 ALA A C 1
ATOM 914 O O . ALA A 1 116 ? 5.603 -4.804 -0.480 1.00 90.12 116 ALA A O 1
ATOM 915 N N . PHE A 1 117 ? 3.374 -4.616 -0.222 1.00 91.19 117 PHE A N 1
ATOM 916 C CA . PHE A 1 117 ? 3.408 -3.632 0.858 1.00 91.19 117 PHE A CA 1
ATOM 917 C C . PHE A 1 117 ? 3.079 -4.290 2.202 1.00 91.19 117 PHE A C 1
ATOM 919 O O . PHE A 1 117 ? 2.097 -5.033 2.279 1.00 91.19 117 PHE A O 1
ATOM 926 N N . PRO A 1 118 ? 3.855 -4.061 3.274 1.00 92.88 118 PRO A N 1
ATOM 927 C CA . PRO A 1 118 ? 3.510 -4.543 4.603 1.00 92.88 118 PRO A CA 1
ATOM 928 C C . PRO A 1 118 ? 2.182 -3.961 5.095 1.00 92.88 118 PRO A C 1
ATOM 930 O O . PRO A 1 118 ? 1.869 -2.793 4.877 1.00 92.88 118 PRO A O 1
ATOM 933 N N . ILE A 1 119 ? 1.407 -4.761 5.819 1.00 94.56 119 ILE A N 1
ATOM 934 C CA . ILE A 1 119 ? 0.188 -4.312 6.493 1.00 94.56 119 ILE A CA 1
ATOM 935 C C . ILE A 1 119 ? 0.509 -4.067 7.967 1.00 94.56 119 ILE A C 1
ATOM 937 O O . ILE A 1 119 ? 1.022 -4.940 8.662 1.00 94.56 119 ILE A O 1
ATOM 941 N N . ILE A 1 120 ? 0.191 -2.866 8.448 1.00 93.00 120 ILE A N 1
ATOM 942 C CA . ILE A 1 120 ? 0.407 -2.446 9.838 1.00 93.00 120 ILE A CA 1
ATOM 943 C C . ILE A 1 120 ? -0.662 -3.060 10.742 1.00 93.00 120 ILE A C 1
ATOM 945 O O . ILE A 1 120 ? -0.362 -3.559 11.828 1.00 93.00 120 ILE A O 1
ATOM 949 N N . SER A 1 121 ? -1.927 -2.986 10.323 1.00 94.50 121 SER A N 1
ATOM 950 C CA . SER A 1 121 ? -3.046 -3.510 11.102 1.00 94.50 121 SER A CA 1
ATOM 951 C C . SER A 1 121 ? -4.305 -3.723 10.264 1.00 94.50 121 SER A C 1
ATOM 953 O O . SER A 1 121 ? -4.584 -2.987 9.321 1.00 94.50 121 SER A O 1
ATOM 955 N N . HIS A 1 122 ? -5.111 -4.702 10.677 1.00 96.69 122 HIS A N 1
ATOM 956 C CA . HIS A 1 122 ? -6.497 -4.877 10.242 1.00 96.69 122 HIS A CA 1
ATOM 957 C C . HIS A 1 122 ? -7.434 -4.519 11.392 1.00 96.69 122 HIS A C 1
ATOM 959 O O . HIS A 1 122 ? -7.243 -5.022 12.506 1.00 96.69 122 HIS A O 1
ATOM 965 N N . PHE A 1 123 ? -8.456 -3.708 11.144 1.00 96.69 123 PHE A N 1
ATOM 966 C CA . PHE A 1 123 ? -9.361 -3.229 12.187 1.00 96.69 123 PHE A CA 1
ATOM 967 C C . PHE A 1 123 ? -10.745 -2.878 11.646 1.00 96.69 123 PHE A C 1
ATOM 969 O O . PHE A 1 123 ? -10.947 -2.697 10.451 1.00 96.69 123 PHE A O 1
ATOM 976 N N . ASP A 1 124 ? -11.687 -2.752 12.568 1.00 95.81 124 ASP A N 1
ATOM 977 C CA . ASP A 1 124 ? -13.032 -2.256 12.330 1.00 95.81 124 ASP A CA 1
ATOM 978 C C . ASP A 1 124 ? -13.218 -0.902 12.994 1.00 95.81 124 ASP A C 1
ATOM 980 O O . ASP A 1 124 ? -12.659 -0.638 14.061 1.00 95.81 124 ASP A O 1
ATOM 984 N N . ILE A 1 125 ? -14.036 -0.051 12.384 1.00 94.38 125 ILE A N 1
ATOM 985 C CA . ILE A 1 125 ? -14.434 1.219 12.983 1.00 94.38 125 ILE A CA 1
ATOM 986 C C . ILE A 1 125 ? -15.773 1.006 13.666 1.00 94.38 125 ILE A C 1
ATOM 988 O O . ILE A 1 125 ? -16.799 0.819 13.014 1.00 94.38 125 ILE A O 1
ATOM 992 N N . GLN A 1 126 ? -15.770 1.047 14.993 1.00 92.25 126 GLN A N 1
ATOM 993 C CA . GLN A 1 126 ? -16.987 0.873 15.774 1.00 92.25 126 GLN A CA 1
ATOM 994 C C . GLN A 1 126 ? -16.988 1.739 17.030 1.00 92.25 126 GLN A C 1
ATOM 996 O O . GLN A 1 126 ? -15.970 2.299 17.444 1.00 92.25 126 GLN A O 1
ATOM 1001 N N . ARG A 1 127 ? -18.163 1.859 17.653 1.00 92.44 127 ARG A N 1
ATOM 1002 C CA . ARG A 1 127 ? -18.290 2.510 18.958 1.00 92.44 127 ARG A CA 1
ATOM 1003 C C . ARG A 1 127 ? -17.646 1.640 20.029 1.00 92.44 127 ARG A C 1
ATOM 1005 O O . ARG A 1 127 ? -17.876 0.434 20.087 1.00 92.44 127 ARG A O 1
ATOM 1012 N N . GLN A 1 128 ? -16.878 2.272 20.907 1.00 91.12 128 GLN A N 1
ATOM 1013 C CA . GLN A 1 128 ? -16.354 1.648 22.108 1.00 91.12 128 GLN A CA 1
ATOM 1014 C C . GLN A 1 128 ? -17.512 1.101 22.928 1.00 91.12 128 GLN A C 1
ATOM 1016 O O . GLN A 1 128 ? -18.516 1.780 23.119 1.00 91.12 128 GLN A O 1
ATOM 1021 N N . TYR A 1 129 ? -17.363 -0.116 23.426 1.00 91.50 129 TYR A N 1
ATOM 1022 C CA . TYR A 1 129 ? -18.357 -0.738 24.281 1.00 91.50 129 TYR A CA 1
ATOM 1023 C C . TYR A 1 129 ? -17.690 -1.367 25.499 1.00 91.50 129 TYR A C 1
ATOM 1025 O O . TYR A 1 129 ? -16.505 -1.712 25.492 1.00 91.50 129 TYR A O 1
ATOM 1033 N N . ASN A 1 130 ? -18.452 -1.500 26.578 1.00 87.81 130 ASN A N 1
ATOM 1034 C CA . ASN A 1 130 ? -18.012 -2.249 27.743 1.00 87.81 130 ASN A CA 1
ATOM 1035 C C . ASN A 1 130 ? -18.134 -3.750 27.451 1.00 87.81 130 ASN A C 1
ATOM 1037 O O . ASN A 1 130 ? -19.239 -4.258 27.282 1.00 87.81 130 ASN A O 1
ATOM 1041 N N . SER A 1 131 ? -17.018 -4.480 27.447 1.00 85.69 131 SER A N 1
ATOM 1042 C CA . SER A 1 131 ? -17.002 -5.919 27.146 1.00 85.69 131 SER A CA 1
ATOM 1043 C C . SER A 1 131 ? -17.797 -6.784 28.131 1.00 85.69 131 SER A C 1
ATOM 1045 O O . SER A 1 131 ? -18.167 -7.904 27.794 1.00 85.69 131 SER A O 1
ATOM 1047 N N . SER A 1 132 ? -18.083 -6.281 29.337 1.00 87.19 132 SER A N 1
ATOM 1048 C CA . SER A 1 132 ? -18.865 -6.994 30.355 1.00 87.19 132 SER A CA 1
ATOM 1049 C C . SER A 1 132 ? -20.372 -6.730 30.270 1.00 87.19 132 SER A C 1
ATOM 1051 O O . SER A 1 132 ? -21.148 -7.583 30.694 1.00 87.19 132 SER A O 1
ATOM 1053 N N . THR A 1 133 ? -20.801 -5.565 29.764 1.00 89.38 133 THR A N 1
ATOM 1054 C CA . THR A 1 133 ? -22.225 -5.153 29.756 1.00 89.38 133 THR A CA 1
ATOM 1055 C C . THR A 1 133 ? -22.805 -4.906 28.363 1.00 89.38 133 THR A C 1
ATOM 1057 O O . THR A 1 133 ? -24.022 -4.898 28.214 1.00 89.38 133 THR A O 1
ATOM 1060 N N . GLY A 1 134 ? -21.967 -4.714 27.342 1.00 87.44 134 GLY A N 1
ATOM 1061 C CA . GLY A 1 134 ? -22.373 -4.371 25.975 1.00 87.44 134 GLY A CA 1
ATOM 1062 C C . GLY A 1 134 ? -22.797 -2.911 25.781 1.00 87.44 134 GLY A C 1
ATOM 1063 O O . GLY A 1 134 ? -23.159 -2.524 24.673 1.00 87.44 134 GLY A O 1
ATOM 1064 N N . GLU A 1 135 ? -22.756 -2.086 26.830 1.00 89.56 135 GLU A N 1
ATOM 1065 C CA . GLU A 1 135 ? -23.117 -0.669 26.738 1.00 89.56 135 GLU A CA 1
ATOM 1066 C C . GLU A 1 135 ? -22.110 0.089 25.865 1.00 89.56 135 GLU A C 1
ATOM 1068 O O . GLU A 1 135 ? -20.902 0.030 26.113 1.00 89.56 135 GLU A O 1
ATOM 1073 N N . GLN A 1 136 ? -22.612 0.798 24.851 1.00 90.31 136 GLN A N 1
ATOM 1074 C CA . GLN A 1 136 ? -21.805 1.610 23.942 1.00 90.31 136 GLN A CA 1
ATOM 1075 C C . GLN A 1 136 ? -21.530 2.997 24.532 1.00 90.31 136 GLN A C 1
ATOM 1077 O O . GLN A 1 136 ? -22.418 3.648 25.081 1.00 90.31 136 GLN A O 1
ATOM 1082 N N . ALA A 1 137 ? -20.297 3.462 24.376 1.00 88.88 137 ALA A N 1
ATOM 1083 C CA . ALA A 1 137 ? -19.867 4.817 24.669 1.00 88.88 137 ALA A CA 1
ATOM 1084 C C . ALA A 1 137 ? -19.975 5.714 23.421 1.00 88.88 137 ALA A C 1
ATOM 1086 O O . ALA A 1 137 ? -20.158 5.256 22.291 1.00 88.88 137 ALA A O 1
ATOM 1087 N N . ASN A 1 138 ? -19.802 7.018 23.620 1.00 88.75 138 ASN A N 1
ATOM 1088 C CA . ASN A 1 138 ? -19.750 8.024 22.557 1.00 88.75 138 ASN A CA 1
ATOM 1089 C C . ASN A 1 138 ? -18.372 8.113 21.869 1.00 88.75 138 ASN A C 1
ATOM 1091 O O . ASN A 1 138 ? -18.079 9.107 21.219 1.00 88.75 138 ASN A O 1
ATOM 1095 N N . VAL A 1 139 ? -17.499 7.117 22.033 1.00 90.81 139 VAL A N 1
ATOM 1096 C CA . VAL A 1 139 ? -16.147 7.115 21.455 1.00 90.81 139 VAL A CA 1
ATOM 1097 C C . VAL A 1 139 ? -16.107 6.130 20.294 1.00 90.81 139 VAL A C 1
ATOM 1099 O O . VAL A 1 139 ? -16.418 4.959 20.489 1.00 90.81 139 VAL A O 1
ATOM 1102 N N . ILE A 1 140 ? -15.714 6.580 19.106 1.00 93.19 140 ILE A N 1
ATOM 1103 C CA . ILE A 1 140 ? -15.453 5.726 17.941 1.00 93.19 140 ILE A CA 1
ATOM 1104 C C . ILE A 1 140 ? -13.964 5.371 17.948 1.00 93.19 140 ILE A C 1
ATOM 1106 O O . ILE A 1 140 ? -13.120 6.244 18.158 1.00 93.19 140 ILE A O 1
ATOM 1110 N N . TYR A 1 141 ? -13.634 4.093 17.772 1.00 93.81 141 TYR A N 1
ATOM 1111 C CA . TYR A 1 141 ? -12.256 3.605 17.828 1.00 93.81 141 TYR A CA 1
ATOM 1112 C C . TYR A 1 141 ? -12.001 2.468 16.834 1.00 93.81 141 TYR A C 1
ATOM 1114 O O . TYR A 1 141 ? -12.934 1.853 16.316 1.00 93.81 141 TYR A O 1
ATOM 1122 N N . GLU A 1 142 ? -10.718 2.192 16.603 1.00 94.94 142 GLU A N 1
ATOM 1123 C CA . GLU A 1 142 ? -10.242 1.080 15.779 1.00 94.94 142 GLU A CA 1
ATOM 1124 C C . GLU A 1 142 ? -10.173 -0.202 16.618 1.00 94.94 142 GLU A C 1
ATOM 1126 O O . GLU A 1 142 ? -9.355 -0.321 17.535 1.00 94.94 142 GLU A O 1
ATOM 1131 N N . ASN A 1 143 ? -11.034 -1.173 16.317 1.00 93.31 143 ASN A N 1
ATOM 1132 C CA . ASN A 1 143 ? -11.011 -2.486 16.951 1.00 93.31 143 ASN A CA 1
ATOM 1133 C C . ASN A 1 143 ? -10.271 -3.500 16.073 1.00 93.31 143 ASN A C 1
ATOM 1135 O O . ASN A 1 143 ? -10.719 -3.820 14.980 1.00 93.31 143 ASN A O 1
ATOM 1139 N N . GLY A 1 144 ? -9.168 -4.049 16.582 1.00 92.12 144 GLY A N 1
ATOM 1140 C CA . GLY A 1 144 ? -8.395 -5.105 15.920 1.00 92.12 144 GLY A CA 1
ATOM 1141 C C . GLY A 1 144 ? -8.463 -6.469 16.613 1.00 92.12 144 GLY A C 1
ATOM 1142 O O . GLY A 1 144 ? -7.556 -7.276 16.416 1.00 92.12 144 GLY A O 1
ATOM 1143 N N . SER A 1 145 ? -9.475 -6.734 17.445 1.00 89.62 145 SER A N 1
ATOM 1144 C CA . SER A 1 145 ? -9.502 -7.909 18.336 1.00 89.62 145 SER A CA 1
ATOM 1145 C C . SER A 1 145 ? -10.767 -8.762 18.237 1.00 89.62 145 SER A C 1
ATOM 1147 O O . SER A 1 145 ? -10.688 -9.957 18.510 1.00 89.62 145 SER A O 1
ATOM 1149 N N . ASP A 1 146 ? -11.914 -8.190 17.862 1.00 90.19 146 ASP A N 1
ATOM 1150 C CA . ASP A 1 146 ? -13.211 -8.876 17.994 1.00 90.19 146 ASP A CA 1
ATOM 1151 C C . ASP A 1 146 ? -13.458 -9.917 16.894 1.00 90.19 146 ASP A C 1
ATOM 1153 O O . ASP A 1 146 ? -14.018 -10.980 17.159 1.00 90.19 146 ASP A O 1
ATOM 1157 N N . ARG A 1 147 ? -13.027 -9.619 15.663 1.00 93.50 147 ARG A N 1
ATOM 1158 C CA . ARG A 1 147 ? -13.139 -10.497 14.487 1.00 93.50 147 ARG A CA 1
ATOM 1159 C C . ARG A 1 147 ? -11.762 -10.956 14.012 1.00 93.50 147 ARG A C 1
ATOM 1161 O O . ARG A 1 147 ? -10.801 -10.224 14.244 1.00 93.50 147 ARG A O 1
ATOM 1168 N N . PRO A 1 148 ? -11.614 -12.108 13.336 1.00 95.12 148 PRO A N 1
ATOM 1169 C CA . PRO A 1 148 ? -10.385 -12.457 12.618 1.00 95.12 148 PRO A CA 1
ATOM 1170 C C . PRO A 1 148 ? -10.005 -11.390 11.585 1.00 95.12 148 PRO A C 1
ATOM 1172 O O . PRO A 1 148 ? -10.879 -10.710 11.058 1.00 95.12 148 PRO A O 1
ATOM 1175 N N . TRP A 1 149 ? -8.715 -11.252 11.266 1.00 94.56 149 TRP A N 1
ATOM 1176 C CA . TRP A 1 149 ? -8.222 -10.180 10.391 1.00 94.56 149 TRP A CA 1
ATOM 1177 C C . TRP A 1 149 ? -8.919 -10.137 9.025 1.00 94.56 149 TRP A C 1
ATOM 1179 O O . TRP A 1 149 ? -9.188 -9.040 8.545 1.00 94.56 149 TRP A O 1
ATOM 1189 N N . TYR A 1 150 ? -9.247 -11.290 8.429 1.00 92.44 150 TYR A N 1
ATOM 1190 C CA . TYR A 1 150 ? -9.848 -11.394 7.094 1.00 92.44 150 TYR A CA 1
ATOM 1191 C C . TYR A 1 150 ? -11.313 -10.941 7.051 1.00 92.44 150 TYR A C 1
ATOM 1193 O O . TYR A 1 150 ? -11.766 -10.495 6.007 1.00 92.44 150 TYR A O 1
ATOM 1201 N N . GLU A 1 151 ? -12.029 -10.964 8.180 1.00 94.94 151 GLU A N 1
ATOM 1202 C CA . GLU A 1 151 ? -13.424 -10.499 8.273 1.00 94.94 151 GLU A CA 1
ATOM 1203 C C . GLU A 1 151 ? -13.546 -9.004 8.600 1.00 94.94 151 GLU A C 1
ATOM 1205 O O . GLU A 1 151 ? -14.658 -8.484 8.670 1.00 94.94 151 GLU A O 1
ATOM 1210 N N . ARG A 1 152 ? -12.424 -8.323 8.861 1.00 95.62 152 ARG A N 1
ATOM 1211 C CA . ARG A 1 152 ? -12.407 -6.893 9.201 1.00 95.62 152 ARG A CA 1
ATOM 1212 C C . ARG A 1 152 ? -12.502 -6.028 7.958 1.00 95.62 152 ARG A C 1
ATOM 1214 O O . ARG A 1 152 ? -11.898 -6.367 6.939 1.00 95.62 152 ARG A O 1
ATOM 1221 N N . ASP A 1 153 ? -13.164 -4.887 8.091 1.00 95.50 153 ASP A N 1
ATOM 1222 C CA . ASP A 1 153 ? -13.514 -4.027 6.960 1.00 95.50 153 ASP A CA 1
ATOM 1223 C C . ASP A 1 153 ? -12.353 -3.115 6.545 1.00 95.50 153 ASP A C 1
ATOM 1225 O O . ASP A 1 153 ? -12.170 -2.849 5.357 1.00 95.50 153 ASP A O 1
ATOM 1229 N N . TYR A 1 154 ? -11.531 -2.669 7.502 1.00 96.06 154 TYR A N 1
ATOM 1230 C CA . TYR A 1 154 ? -10.435 -1.737 7.248 1.00 96.06 154 TYR A CA 1
ATOM 1231 C C . TYR A 1 154 ? -9.063 -2.367 7.465 1.00 96.06 154 TYR A C 1
ATOM 1233 O O . TYR A 1 154 ? -8.862 -3.312 8.240 1.00 96.06 154 TYR A O 1
ATOM 1241 N N . MET A 1 155 ? -8.082 -1.791 6.785 1.00 95.69 155 MET A N 1
ATOM 1242 C CA . MET A 1 155 ? -6.674 -2.036 7.041 1.00 95.69 155 MET A CA 1
ATOM 1243 C C . MET A 1 155 ? -5.855 -0.759 6.901 1.00 95.69 155 MET A C 1
ATOM 1245 O O . MET A 1 155 ? -6.270 0.210 6.259 1.00 95.69 155 MET A O 1
ATOM 1249 N N . ARG A 1 156 ? -4.673 -0.778 7.510 1.00 93.44 156 ARG A N 1
ATOM 1250 C CA . ARG A 1 156 ? -3.645 0.243 7.350 1.00 93.44 156 ARG A CA 1
ATOM 1251 C C . ARG A 1 156 ? -2.410 -0.409 6.761 1.00 93.44 156 ARG A C 1
ATOM 1253 O O . ARG A 1 156 ? -1.877 -1.356 7.335 1.00 93.44 156 ARG A O 1
ATOM 1260 N N . VAL A 1 157 ? -1.988 0.103 5.618 1.00 91.94 157 VAL A N 1
ATOM 1261 C CA . VAL A 1 157 ? -0.847 -0.401 4.858 1.00 91.94 157 VAL A CA 1
ATOM 1262 C C . VAL A 1 157 ? 0.334 0.522 5.118 1.00 91.94 157 VAL A C 1
ATOM 1264 O O . VAL A 1 157 ? 0.181 1.744 5.128 1.00 91.94 157 VAL A O 1
ATOM 1267 N N . ASP A 1 158 ? 1.501 -0.064 5.358 1.00 89.06 158 ASP A N 1
ATOM 1268 C CA . ASP A 1 158 ? 2.758 0.662 5.307 1.00 89.06 158 ASP A CA 1
ATOM 1269 C C . ASP A 1 158 ? 3.158 0.805 3.843 1.00 89.06 158 ASP A C 1
ATOM 1271 O O . ASP A 1 158 ? 3.833 -0.043 3.260 1.00 89.06 158 ASP A O 1
ATOM 1275 N N . TRP A 1 159 ? 2.704 1.894 3.240 1.00 86.31 159 TRP A N 1
ATOM 1276 C CA . TRP A 1 159 ? 3.049 2.193 1.864 1.00 86.31 159 TRP A CA 1
ATOM 1277 C C . TRP A 1 159 ? 4.497 2.617 1.688 1.00 86.31 159 TRP A C 1
ATOM 1279 O O . TRP A 1 159 ? 4.960 2.684 0.558 1.00 86.31 159 TRP A O 1
ATOM 1289 N N . SER A 1 160 ? 5.228 2.897 2.768 1.00 78.94 160 SER A N 1
ATOM 1290 C CA . SER A 1 160 ? 6.607 3.326 2.634 1.00 78.94 160 SER A CA 1
ATOM 1291 C C . SER A 1 160 ? 7.439 2.211 2.000 1.00 78.94 160 SER A C 1
ATOM 1293 O O . SER A 1 160 ? 8.179 2.466 1.063 1.00 78.94 160 SER A O 1
ATOM 1295 N N . ASN A 1 161 ? 7.294 0.962 2.426 1.00 77.12 161 ASN A N 1
ATOM 1296 C CA . ASN A 1 161 ? 8.174 -0.110 1.978 1.00 77.12 161 ASN A CA 1
ATOM 1297 C C . ASN A 1 161 ? 7.487 -1.023 0.953 1.00 77.12 161 ASN A C 1
ATOM 1299 O O . ASN A 1 161 ? 6.536 -1.720 1.291 1.00 77.12 161 ASN A O 1
ATOM 1303 N N . ASN A 1 162 ? 8.004 -1.085 -0.272 1.00 82.50 162 ASN A N 1
ATOM 1304 C CA . ASN A 1 162 ? 7.701 -2.146 -1.221 1.00 82.50 162 ASN A CA 1
ATOM 1305 C C . ASN A 1 162 ? 8.806 -3.210 -1.180 1.00 82.50 162 ASN A C 1
ATOM 1307 O O . ASN A 1 162 ? 9.943 -3.012 -1.607 1.00 82.50 162 ASN A O 1
ATOM 1311 N N . VAL A 1 163 ? 8.452 -4.402 -0.706 1.00 80.38 163 VAL A N 1
ATOM 1312 C CA . VAL A 1 163 ? 9.396 -5.524 -0.612 1.00 80.38 163 VAL A CA 1
ATOM 1313 C C . VAL A 1 163 ? 9.811 -6.030 -2.000 1.00 80.38 163 VAL A C 1
ATOM 1315 O O . VAL A 1 163 ? 10.890 -6.607 -2.157 1.00 80.38 163 VAL A O 1
ATOM 1318 N N . VAL A 1 164 ? 8.981 -5.813 -3.025 1.00 76.25 164 VAL A N 1
ATOM 1319 C CA . VAL A 1 164 ? 9.329 -6.123 -4.415 1.00 76.25 164 VAL A CA 1
ATOM 1320 C C . VAL A 1 164 ? 10.118 -4.951 -4.992 1.00 76.25 164 VAL A C 1
ATOM 1322 O O . VAL A 1 164 ? 9.558 -3.977 -5.477 1.00 76.25 164 VAL A O 1
ATOM 1325 N N . THR A 1 165 ? 11.443 -5.066 -4.968 1.00 62.97 165 THR A N 1
ATOM 1326 C CA . THR A 1 165 ? 12.370 -4.002 -5.389 1.00 62.97 165 THR A CA 1
ATOM 1327 C C . THR A 1 165 ? 12.704 -4.017 -6.884 1.00 62.97 165 THR A C 1
ATOM 1329 O O . THR A 1 165 ? 13.726 -3.460 -7.292 1.00 62.97 165 THR A O 1
ATOM 1332 N N . ASN A 1 166 ? 11.883 -4.660 -7.726 1.00 62.19 166 ASN A N 1
ATOM 1333 C CA . ASN A 1 166 ? 12.131 -4.699 -9.168 1.00 62.19 166 ASN A CA 1
ATOM 1334 C C . ASN A 1 166 ? 11.570 -3.459 -9.878 1.00 62.19 166 ASN A C 1
ATOM 1336 O O . ASN A 1 166 ? 10.550 -3.529 -10.558 1.00 62.19 166 ASN A O 1
ATOM 1340 N N . PHE A 1 167 ? 12.251 -2.330 -9.710 1.00 60.88 167 PHE A N 1
ATOM 1341 C CA . PHE A 1 167 ? 11.945 -1.096 -10.425 1.00 60.88 167 PHE A CA 1
ATOM 1342 C C . PHE A 1 167 ? 12.462 -1.204 -11.856 1.00 60.88 167 PHE A C 1
ATOM 1344 O O . PHE A 1 167 ? 13.654 -1.021 -12.086 1.00 60.88 167 PHE A O 1
ATOM 1351 N N . ASP A 1 168 ? 11.571 -1.464 -12.810 1.00 62.19 168 ASP A N 1
ATOM 1352 C CA . ASP A 1 168 ? 11.896 -1.688 -14.230 1.00 62.19 168 ASP A CA 1
ATOM 1353 C C . ASP A 1 168 ? 12.846 -0.620 -14.830 1.00 62.19 168 ASP A C 1
ATOM 1355 O O . ASP A 1 168 ? 13.630 -0.914 -15.732 1.00 62.19 168 ASP A O 1
ATOM 1359 N N . PHE A 1 169 ? 12.819 0.609 -14.296 1.00 56.56 169 PHE A N 1
ATOM 1360 C CA . PHE A 1 169 ? 13.670 1.735 -14.696 1.00 56.56 169 PHE A CA 1
ATOM 1361 C C . PHE A 1 169 ? 15.001 1.858 -13.915 1.00 56.56 169 PHE A C 1
ATOM 1363 O O . PHE A 1 169 ? 15.980 2.353 -14.469 1.00 56.56 169 PHE A O 1
ATOM 1370 N N . LEU A 1 170 ? 15.106 1.368 -12.669 1.00 55.53 170 LEU A N 1
ATOM 1371 C CA . LEU A 1 170 ? 16.340 1.463 -11.855 1.00 55.53 170 LEU A CA 1
ATOM 1372 C C . LEU A 1 170 ? 17.176 0.174 -11.862 1.00 55.53 170 LEU A C 1
ATOM 1374 O O . LEU A 1 170 ? 18.407 0.229 -11.794 1.00 55.53 170 LEU A O 1
ATOM 1378 N N . THR A 1 171 ? 16.538 -0.996 -11.944 1.00 56.81 171 THR A N 1
ATOM 1379 C CA . THR A 1 171 ? 17.192 -2.301 -11.733 1.00 56.81 171 THR A CA 1
ATOM 1380 C C . THR A 1 171 ? 17.935 -2.833 -12.950 1.00 56.81 171 THR A C 1
ATOM 1382 O 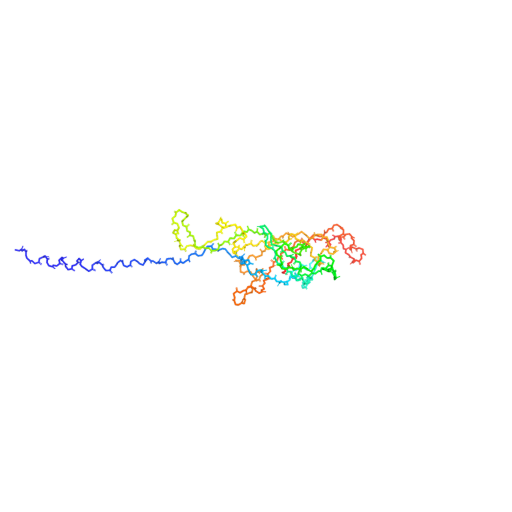O . THR A 1 171 ? 18.709 -3.781 -12.820 1.00 56.81 171 THR A O 1
ATOM 1385 N N . GLY A 1 172 ? 17.767 -2.209 -14.120 1.00 51.78 172 GLY A N 1
ATOM 1386 C CA . GLY A 1 172 ? 18.477 -2.597 -15.337 1.00 51.78 172 GLY A CA 1
ATOM 1387 C C . GLY A 1 172 ? 19.995 -2.411 -15.240 1.00 51.78 172 GLY A C 1
ATOM 1388 O O . GLY A 1 172 ? 20.735 -3.297 -15.663 1.00 51.78 172 GLY A O 1
ATOM 1389 N N . TRP A 1 173 ? 20.469 -1.292 -14.666 1.00 48.00 173 TRP A N 1
ATOM 1390 C CA . TRP A 1 173 ? 21.877 -0.868 -14.795 1.00 48.00 173 TRP A CA 1
ATOM 1391 C C . TRP A 1 173 ? 22.604 -0.488 -13.498 1.00 48.00 173 TRP A C 1
ATOM 1393 O O . TRP A 1 173 ? 23.833 -0.536 -13.484 1.00 48.00 173 TRP A O 1
ATOM 1403 N N . TYR A 1 174 ? 21.896 -0.138 -12.419 1.00 51.12 174 TYR A N 1
ATOM 1404 C CA . TYR A 1 174 ? 22.507 0.463 -11.220 1.00 51.12 174 TYR A CA 1
ATOM 1405 C C . TYR A 1 174 ? 22.556 -0.460 -9.989 1.00 51.12 174 TYR A C 1
ATOM 1407 O O . TYR A 1 174 ? 23.034 -0.052 -8.933 1.00 51.12 174 TYR A O 1
ATOM 1415 N N . GLY A 1 175 ? 22.158 -1.725 -10.129 1.00 51.94 175 GLY A N 1
ATOM 1416 C CA . GLY A 1 175 ? 22.073 -2.663 -9.010 1.00 51.94 175 GLY A CA 1
ATOM 1417 C C . GLY A 1 175 ? 20.746 -2.568 -8.261 1.00 51.94 175 GLY A C 1
ATOM 1418 O O . GLY A 1 175 ? 19.862 -1.791 -8.612 1.00 51.94 175 GLY A O 1
ATOM 1419 N N . THR A 1 176 ? 20.578 -3.413 -7.244 1.00 52.84 176 THR A N 1
ATOM 1420 C CA . THR A 1 176 ? 19.345 -3.478 -6.448 1.00 52.84 176 THR A CA 1
ATOM 1421 C C . THR A 1 176 ? 19.183 -2.204 -5.610 1.00 52.84 176 THR A C 1
ATOM 1423 O O . THR A 1 176 ? 20.004 -1.988 -4.712 1.00 52.84 176 THR A O 1
ATOM 1426 N N . PRO A 1 177 ? 18.150 -1.373 -5.837 1.00 56.03 177 PRO A N 1
ATOM 1427 C CA . PRO A 1 177 ? 17.896 -0.220 -4.985 1.00 56.03 177 PRO A CA 1
ATOM 1428 C C . PRO A 1 177 ? 17.571 -0.687 -3.562 1.00 56.03 177 PRO A C 1
ATOM 1430 O O . PRO A 1 177 ? 16.897 -1.700 -3.363 1.00 56.03 177 PRO A O 1
ATOM 1433 N N . ILE A 1 178 ? 18.060 0.051 -2.564 1.00 55.00 178 ILE A N 1
ATOM 1434 C CA . ILE A 1 178 ? 17.694 -0.164 -1.164 1.00 55.00 178 ILE A CA 1
ATOM 1435 C C . ILE A 1 178 ? 16.631 0.875 -0.833 1.00 55.00 178 ILE A C 1
ATOM 1437 O O . ILE A 1 178 ? 16.918 2.052 -0.636 1.00 55.00 178 ILE A O 1
ATOM 1441 N N . GLU A 1 179 ? 15.379 0.451 -0.757 1.00 53.84 179 GLU A N 1
ATOM 1442 C CA . GLU A 1 179 ? 14.302 1.336 -0.339 1.00 53.84 179 GLU A CA 1
ATOM 1443 C C . GLU A 1 179 ? 14.460 1.693 1.151 1.00 53.84 179 GLU A C 1
ATOM 1445 O O . GLU A 1 179 ? 14.031 0.968 2.048 1.00 53.84 179 GLU A O 1
ATOM 1450 N N . ALA A 1 180 ? 15.124 2.814 1.437 1.00 51.44 180 ALA A N 1
ATOM 1451 C CA . ALA A 1 180 ? 15.078 3.439 2.751 1.00 51.44 180 ALA A CA 1
ATOM 1452 C C . ALA A 1 180 ? 13.884 4.387 2.772 1.00 51.44 180 ALA A C 1
ATOM 1454 O O . ALA A 1 180 ? 14.009 5.574 2.468 1.00 51.44 180 ALA A O 1
ATOM 1455 N N . SER A 1 181 ? 12.720 3.828 3.077 1.00 53.75 181 SER A N 1
ATOM 1456 C CA . SER A 1 181 ? 11.476 4.550 2.899 1.00 53.75 181 SER A CA 1
ATOM 1457 C C . SER A 1 181 ? 10.931 5.167 4.169 1.00 53.75 181 SER A C 1
ATOM 1459 O O . SER A 1 181 ? 10.970 4.587 5.254 1.00 53.75 181 SER A O 1
ATOM 1461 N N . TYR A 1 182 ? 10.383 6.360 3.991 1.00 54.84 182 TYR A N 1
ATOM 1462 C CA . TYR A 1 182 ? 9.295 6.865 4.801 1.00 54.84 182 TYR A CA 1
ATOM 1463 C C . TYR A 1 182 ? 8.282 7.499 3.844 1.00 54.84 182 TYR A C 1
ATOM 1465 O O . TYR A 1 182 ? 8.648 8.289 2.971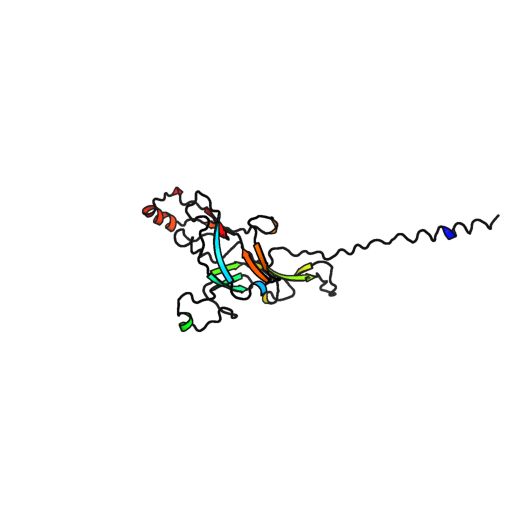 1.00 54.84 182 TYR A O 1
ATOM 1473 N N . THR A 1 183 ? 7.012 7.142 4.005 1.00 55.59 183 THR A N 1
ATOM 1474 C CA . THR A 1 183 ? 5.892 7.846 3.374 1.00 55.59 183 THR A CA 1
ATOM 1475 C C . THR A 1 183 ? 5.689 9.170 4.106 1.00 55.59 183 THR A C 1
ATOM 1477 O O . THR A 1 183 ? 5.929 9.271 5.313 1.00 55.59 183 THR A O 1
ATOM 1480 N N . ILE A 1 184 ? 5.267 10.209 3.388 1.00 56.16 184 ILE A N 1
ATOM 1481 C CA . ILE A 1 184 ? 4.815 11.446 4.024 1.00 56.16 184 ILE A CA 1
ATOM 1482 C C . ILE A 1 184 ? 3.333 11.261 4.358 1.00 56.16 184 ILE A C 1
ATOM 1484 O O . ILE A 1 184 ? 2.492 11.207 3.464 1.00 56.16 184 ILE A O 1
ATOM 1488 N N . ASP A 1 185 ? 3.023 11.115 5.647 1.00 54.66 185 ASP A N 1
ATOM 1489 C CA . ASP A 1 185 ? 1.645 10.939 6.108 1.00 54.66 185 ASP A CA 1
ATOM 1490 C C . ASP A 1 185 ? 0.767 12.157 5.775 1.00 54.66 185 ASP A C 1
ATOM 1492 O O . ASP A 1 185 ? 1.191 13.310 5.912 1.00 54.66 185 ASP A O 1
ATOM 1496 N N . GLU A 1 186 ? -0.494 11.886 5.425 1.00 54.75 186 GLU A N 1
ATOM 1497 C CA . GLU A 1 186 ? -1.553 12.871 5.158 1.00 54.75 186 GLU A CA 1
ATOM 1498 C C . GLU A 1 186 ? -1.688 13.923 6.286 1.00 54.75 186 GLU A C 1
ATOM 1500 O O . GLU A 1 186 ? -1.932 15.102 6.027 1.00 54.75 186 GLU A O 1
ATOM 1505 N N . GLU A 1 187 ? -1.419 13.544 7.545 1.00 54.56 187 GLU A N 1
ATOM 1506 C CA . GLU A 1 187 ? -1.481 14.439 8.716 1.00 54.56 187 GLU A CA 1
ATOM 1507 C C . GLU A 1 187 ? -0.539 15.641 8.643 1.00 54.56 187 GLU A C 1
ATOM 1509 O O . GLU A 1 187 ? -0.769 16.660 9.302 1.00 54.56 187 GLU A O 1
ATOM 1514 N N . ARG A 1 188 ? 0.532 15.551 7.849 1.00 57.22 188 ARG A N 1
ATOM 1515 C CA . ARG A 1 188 ? 1.496 16.642 7.727 1.00 57.22 188 ARG A CA 1
ATOM 1516 C C . ARG A 1 188 ? 0.984 17.793 6.851 1.00 57.22 188 ARG A C 1
ATOM 1518 O O . ARG A 1 188 ? 1.626 18.844 6.843 1.00 57.22 188 ARG A O 1
ATOM 1525 N N . ASN A 1 189 ? -0.166 17.638 6.176 1.00 58.09 189 ASN A N 1
ATOM 1526 C CA . ASN A 1 189 ? -0.686 18.596 5.189 1.00 58.09 189 ASN A CA 1
ATOM 1527 C C . ASN A 1 189 ? 0.410 18.998 4.184 1.00 58.09 189 ASN A C 1
ATOM 1529 O O . ASN A 1 189 ? 0.630 20.178 3.904 1.00 58.09 189 ASN A O 1
ATOM 1533 N N . ASP A 1 190 ? 1.172 17.996 3.748 1.00 66.31 190 ASP A N 1
ATOM 1534 C CA . ASP A 1 190 ? 2.203 18.137 2.732 1.00 66.31 190 ASP A CA 1
ATOM 1535 C C . ASP A 1 190 ? 1.539 17.969 1.362 1.00 66.31 190 ASP A C 1
ATOM 1537 O O . ASP A 1 190 ? 0.706 17.080 1.181 1.00 66.31 190 ASP A O 1
ATOM 1541 N N . GLU A 1 191 ? 1.905 18.806 0.392 1.00 65.00 191 GLU A N 1
ATOM 1542 C CA . GLU A 1 191 ? 1.433 18.672 -0.995 1.00 65.00 191 GLU A CA 1
ATOM 1543 C C . GLU A 1 191 ? 1.856 17.324 -1.605 1.00 65.00 191 GLU A C 1
ATOM 1545 O O . GLU A 1 191 ? 1.256 16.872 -2.576 1.00 65.00 191 GLU A O 1
ATOM 1550 N N . ARG A 1 192 ? 2.863 16.667 -1.012 1.00 68.56 192 ARG A N 1
ATOM 1551 C CA . ARG A 1 192 ? 3.354 15.329 -1.366 1.00 68.56 192 ARG A CA 1
ATOM 1552 C C . ARG A 1 192 ? 2.871 14.244 -0.391 1.00 68.56 192 ARG A C 1
ATOM 1554 O O . ARG A 1 192 ? 3.634 13.336 -0.075 1.00 68.56 192 ARG A O 1
ATOM 1561 N N . GLY A 1 193 ? 1.664 14.373 0.158 1.00 75.75 193 GLY A N 1
ATOM 1562 C CA . GLY A 1 193 ? 1.018 13.332 0.967 1.00 75.75 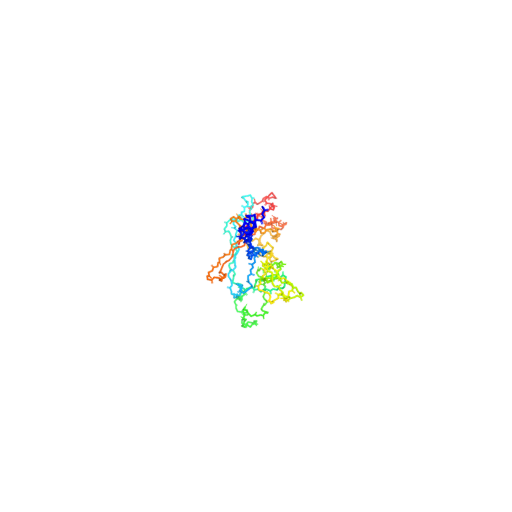193 GLY A CA 1
ATOM 1563 C C . GLY A 1 193 ? 0.332 12.258 0.116 1.00 75.75 193 GLY A C 1
ATOM 1564 O O . GLY A 1 193 ? 0.201 12.409 -1.098 1.00 75.75 193 GLY A O 1
ATOM 1565 N N . ILE A 1 194 ? -0.129 11.178 0.756 1.00 83.44 194 ILE A N 1
ATOM 1566 C CA . ILE A 1 194 ? -0.999 10.196 0.090 1.00 83.44 194 ILE A CA 1
ATOM 1567 C C . ILE A 1 194 ? -2.276 10.897 -0.378 1.00 83.44 194 ILE A C 1
ATOM 1569 O O . ILE A 1 194 ? -2.900 11.635 0.387 1.00 83.44 194 ILE A O 1
ATOM 1573 N N . TYR A 1 195 ? -2.675 10.637 -1.618 1.00 86.31 195 TYR A N 1
ATOM 1574 C CA . TYR A 1 195 ? -3.893 11.179 -2.200 1.00 86.31 195 TYR A CA 1
ATOM 1575 C C . TYR A 1 195 ? -4.868 10.052 -2.526 1.00 86.31 195 TYR A C 1
ATOM 1577 O O . TYR A 1 195 ? -4.484 9.050 -3.119 1.00 86.31 195 TYR A O 1
ATOM 1585 N N . PHE A 1 196 ? -6.136 10.227 -2.154 1.00 87.94 196 PHE A N 1
ATOM 1586 C CA . PHE A 1 196 ? -7.223 9.315 -2.499 1.00 87.94 196 PHE A CA 1
ATOM 1587 C C . PHE A 1 196 ? -8.315 10.090 -3.233 1.00 87.94 196 PHE A C 1
ATOM 1589 O O . PHE A 1 196 ? -8.879 11.047 -2.699 1.00 87.94 196 PHE A O 1
ATOM 1596 N N . GLU A 1 197 ? -8.667 9.639 -4.430 1.00 90.38 197 GLU A N 1
ATOM 1597 C CA . GLU A 1 197 ? -9.809 10.139 -5.181 1.00 90.38 197 GLU A CA 1
ATOM 1598 C C . GLU A 1 197 ? -10.968 9.150 -5.064 1.00 90.38 197 GLU A C 1
ATOM 1600 O O . GLU A 1 197 ? -10.862 7.969 -5.412 1.00 90.38 197 GLU A O 1
ATOM 1605 N N . ARG A 1 198 ? -12.098 9.646 -4.559 1.00 89.69 198 ARG A N 1
ATOM 1606 C CA . ARG A 1 198 ? -13.331 8.871 -4.430 1.00 89.69 198 ARG A CA 1
ATOM 1607 C C . ARG A 1 198 ? -14.434 9.485 -5.269 1.00 89.69 198 ARG A C 1
ATOM 1609 O O . ARG A 1 198 ? -14.731 10.672 -5.133 1.00 89.69 198 ARG A O 1
ATOM 1616 N N . GLU A 1 199 ? -15.116 8.650 -6.040 1.00 90.44 199 GLU A N 1
ATOM 1617 C CA . GLU A 1 199 ? -16.324 9.016 -6.773 1.00 90.44 199 GLU A CA 1
ATOM 1618 C C . GLU A 1 199 ? -17.499 8.203 -6.222 1.00 90.44 199 GLU A C 1
ATOM 1620 O O . GLU A 1 199 ? -17.410 6.992 -6.055 1.00 90.44 199 GLU A O 1
ATOM 1625 N N . ASN A 1 200 ? -18.605 8.867 -5.872 1.00 86.31 200 ASN A N 1
ATOM 1626 C CA . ASN A 1 200 ? -19.798 8.229 -5.287 1.00 86.31 200 ASN A CA 1
ATOM 1627 C C . ASN A 1 200 ? -19.551 7.380 -4.016 1.00 86.31 200 ASN A C 1
ATOM 1629 O O . ASN A 1 200 ? -20.402 6.581 -3.636 1.00 86.31 200 ASN A O 1
ATOM 1633 N N . GLY A 1 201 ? -18.428 7.595 -3.322 1.00 82.25 201 GLY A N 1
ATOM 1634 C CA . GLY A 1 201 ? -18.045 6.866 -2.106 1.00 82.25 201 GLY A CA 1
ATOM 1635 C C . GLY A 1 201 ? -17.080 5.700 -2.342 1.00 82.25 201 GLY A C 1
ATOM 1636 O O . GLY A 1 201 ? -16.449 5.254 -1.385 1.00 82.25 201 GLY A O 1
ATOM 1637 N N . GLU A 1 202 ? -16.897 5.278 -3.591 1.00 86.25 202 GLU A N 1
ATOM 1638 C CA . GLU A 1 202 ? -15.951 4.234 -3.994 1.00 86.25 202 GLU A CA 1
ATOM 1639 C C . GLU A 1 202 ? -14.589 4.850 -4.322 1.00 86.25 202 GLU A C 1
ATOM 1641 O O . GLU A 1 202 ? -14.511 5.951 -4.877 1.00 86.25 202 GLU A O 1
ATOM 1646 N N . LEU A 1 203 ? -13.508 4.158 -3.960 1.00 91.25 203 LEU A N 1
ATOM 1647 C CA . LEU A 1 203 ? -12.157 4.568 -4.333 1.00 91.25 203 LEU A CA 1
ATOM 1648 C C . LEU A 1 203 ? -11.923 4.304 -5.823 1.00 91.25 203 LEU A C 1
ATOM 1650 O O . LEU A 1 203 ? -12.078 3.177 -6.276 1.00 91.25 203 LEU A O 1
ATOM 1654 N N . GLN A 1 204 ? -11.539 5.339 -6.569 1.00 91.38 204 GLN A N 1
ATOM 1655 C CA . GLN A 1 204 ? -11.245 5.232 -8.005 1.00 91.38 204 GLN A CA 1
ATOM 1656 C C . GLN A 1 204 ? -9.747 5.301 -8.288 1.00 91.38 204 GLN A C 1
ATOM 1658 O O . GLN A 1 204 ? -9.251 4.670 -9.218 1.00 91.38 204 GLN A O 1
ATOM 1663 N N . TYR A 1 205 ? -9.025 6.081 -7.490 1.00 91.88 205 TYR A N 1
ATOM 1664 C CA . TYR A 1 205 ? -7.614 6.346 -7.704 1.00 91.88 205 TYR A CA 1
ATOM 1665 C C . TYR A 1 205 ? -6.936 6.684 -6.386 1.00 91.88 205 TYR A C 1
ATOM 1667 O O . TYR A 1 205 ? -7.542 7.291 -5.498 1.00 91.88 205 TYR A O 1
ATOM 1675 N N . PHE A 1 206 ? -5.676 6.291 -6.255 1.00 91.81 206 PHE A N 1
ATOM 1676 C CA . PHE A 1 206 ? -4.848 6.725 -5.150 1.00 91.81 206 PHE A CA 1
ATOM 1677 C C . PHE A 1 206 ? -3.385 6.805 -5.565 1.00 91.81 206 PHE A C 1
ATOM 1679 O O . PHE A 1 206 ? -2.900 5.950 -6.301 1.00 91.81 206 PHE A O 1
ATOM 1686 N N . ASP A 1 207 ? -2.709 7.820 -5.042 1.00 89.19 207 ASP A N 1
ATOM 1687 C CA . ASP A 1 207 ? -1.290 8.077 -5.242 1.00 89.19 207 ASP A CA 1
ATOM 1688 C C . ASP A 1 207 ? -0.564 7.961 -3.920 1.00 89.19 207 ASP A C 1
ATOM 1690 O O . ASP A 1 207 ? -0.970 8.571 -2.922 1.00 89.19 207 ASP A O 1
ATOM 1694 N N . VAL A 1 208 ? 0.538 7.212 -3.919 1.00 87.62 208 VAL A N 1
ATOM 1695 C CA . VAL A 1 208 ? 1.357 7.053 -2.724 1.00 87.62 208 VAL A CA 1
ATOM 1696 C C . VAL A 1 208 ? 2.792 7.494 -2.987 1.00 87.62 208 VAL A C 1
ATOM 1698 O O . VAL A 1 208 ? 3.606 6.708 -3.475 1.00 87.62 208 VAL A O 1
ATOM 1701 N N . PRO A 1 209 ? 3.143 8.731 -2.603 1.00 84.75 209 PRO A N 1
ATOM 1702 C CA . PRO A 1 209 ? 4.504 9.209 -2.736 1.00 84.75 209 PRO A CA 1
ATOM 1703 C C . PRO A 1 209 ? 5.438 8.461 -1.779 1.00 84.75 209 PRO A C 1
ATOM 1705 O O . PRO A 1 209 ? 5.165 8.300 -0.581 1.00 84.75 209 PRO A O 1
ATOM 1708 N N . ARG A 1 210 ? 6.574 8.022 -2.318 1.00 79.94 210 ARG A N 1
ATOM 1709 C CA . ARG A 1 210 ? 7.622 7.270 -1.623 1.00 79.94 210 ARG A CA 1
ATOM 1710 C C . ARG A 1 210 ? 8.993 7.827 -1.966 1.00 79.94 210 ARG A C 1
ATOM 1712 O O . ARG A 1 210 ? 9.212 8.409 -3.026 1.00 79.94 210 ARG A O 1
ATOM 1719 N N . ARG A 1 211 ? 9.941 7.633 -1.051 1.00 78.50 211 ARG A N 1
ATOM 1720 C CA . ARG A 1 211 ? 11.337 8.046 -1.225 1.00 78.50 211 ARG A CA 1
ATOM 1721 C C . ARG A 1 211 ? 12.237 6.821 -1.201 1.00 78.50 211 ARG A C 1
ATOM 1723 O O . ARG A 1 211 ? 12.294 6.108 -0.206 1.00 78.50 211 ARG A O 1
ATOM 1730 N N . LEU A 1 212 ? 12.972 6.619 -2.283 1.00 76.44 212 LEU A N 1
ATOM 1731 C CA . LEU A 1 212 ? 13.940 5.546 -2.456 1.00 76.44 212 LEU A CA 1
ATOM 1732 C C . LEU A 1 212 ? 15.352 6.074 -2.203 1.00 76.44 212 LEU A C 1
ATOM 1734 O O . LEU A 1 212 ? 15.675 7.203 -2.576 1.00 76.44 212 LEU A O 1
ATOM 1738 N N . LEU A 1 213 ? 16.220 5.245 -1.620 1.00 75.19 213 LEU A N 1
ATOM 1739 C CA . LEU A 1 213 ? 17.662 5.481 -1.635 1.00 75.19 213 LEU A CA 1
ATOM 1740 C C . LEU A 1 213 ? 18.308 4.524 -2.634 1.00 75.19 213 LEU A C 1
ATOM 1742 O O . LEU A 1 213 ? 18.529 3.341 -2.383 1.00 75.19 213 LEU A O 1
ATOM 1746 N N . VAL A 1 214 ? 18.634 5.048 -3.803 1.00 71.88 214 VAL A N 1
ATOM 1747 C CA . VAL A 1 214 ? 19.318 4.276 -4.830 1.00 71.88 214 VAL A CA 1
ATOM 1748 C C . VAL A 1 214 ? 20.806 4.314 -4.527 1.00 71.88 214 VAL A C 1
ATOM 1750 O O . VAL A 1 214 ? 21.424 5.379 -4.509 1.00 71.88 214 VAL A O 1
ATOM 1753 N N . GLN A 1 215 ? 21.385 3.147 -4.269 1.00 68.25 215 GLN A N 1
ATOM 1754 C CA . GLN A 1 215 ? 22.825 2.987 -4.158 1.00 68.25 215 GLN A CA 1
ATOM 1755 C C . GLN A 1 215 ? 23.315 2.192 -5.359 1.00 68.25 215 GLN A C 1
ATOM 1757 O O . GLN A 1 215 ? 22.840 1.085 -5.599 1.00 68.25 215 GLN A O 1
ATOM 1762 N N . ALA A 1 216 ? 24.282 2.753 -6.082 1.00 63.47 216 ALA A N 1
ATOM 1763 C CA . ALA A 1 216 ? 24.919 2.039 -7.170 1.00 63.47 216 ALA A CA 1
ATOM 1764 C C . ALA A 1 216 ? 25.718 0.848 -6.620 1.00 63.47 216 ALA A C 1
ATOM 1766 O O . ALA A 1 216 ? 26.537 1.007 -5.705 1.00 63.47 216 ALA A O 1
ATOM 1767 N N . ASP A 1 217 ? 25.491 -0.346 -7.167 1.00 61.91 217 ASP A N 1
ATOM 1768 C CA . ASP A 1 217 ? 26.342 -1.490 -6.860 1.00 61.91 217 ASP A CA 1
ATOM 1769 C C . ASP A 1 217 ? 27.697 -1.394 -7.593 1.00 61.91 217 ASP A C 1
ATOM 1771 O O . ASP A 1 217 ? 27.891 -0.621 -8.535 1.00 61.91 217 ASP A O 1
ATOM 1775 N N . LEU A 1 218 ? 28.676 -2.186 -7.146 1.00 62.66 218 LEU A N 1
ATOM 1776 C CA . LEU A 1 218 ? 30.027 -2.169 -7.712 1.00 62.66 218 LEU A CA 1
ATOM 1777 C C . LEU A 1 218 ? 30.046 -2.521 -9.213 1.00 62.66 218 LEU A C 1
ATOM 1779 O O . LEU A 1 218 ? 30.930 -2.069 -9.937 1.00 62.66 218 LEU A O 1
ATOM 1783 N N . TYR A 1 219 ? 29.097 -3.329 -9.683 1.00 62.03 219 TYR A N 1
ATOM 1784 C CA . TYR A 1 219 ? 29.020 -3.798 -11.062 1.00 62.03 219 TYR A CA 1
ATOM 1785 C C . TYR A 1 219 ? 28.433 -2.719 -11.979 1.00 62.03 219 TYR A C 1
ATOM 1787 O O . TYR A 1 219 ? 29.056 -2.380 -12.984 1.00 62.03 219 TYR A O 1
ATOM 1795 N N . GLY A 1 220 ? 27.310 -2.118 -11.584 1.00 61.28 220 GLY A N 1
ATOM 1796 C CA . GLY A 1 220 ? 26.684 -0.964 -12.218 1.00 61.28 220 GLY A CA 1
ATOM 1797 C C . GLY A 1 220 ? 27.605 0.247 -12.235 1.00 61.28 220 GLY A C 1
ATOM 1798 O O . GLY A 1 220 ? 27.664 0.948 -13.237 1.00 61.28 220 GLY A O 1
ATOM 1799 N N . CYS A 1 221 ? 28.424 0.425 -11.197 1.00 63.69 221 CYS A N 1
ATOM 1800 C CA . CYS A 1 221 ? 29.495 1.413 -11.183 1.00 63.69 221 CYS A CA 1
ATOM 1801 C C . CYS A 1 221 ? 30.618 1.100 -12.169 1.00 63.69 221 CYS A C 1
ATOM 1803 O O . CYS A 1 221 ? 30.966 1.947 -12.976 1.00 63.69 221 CYS A O 1
ATOM 1805 N N . ILE A 1 222 ? 31.213 -0.095 -12.129 1.00 61.41 222 ILE A N 1
ATOM 1806 C CA . ILE A 1 222 ? 32.421 -0.398 -12.916 1.00 61.41 222 ILE A CA 1
ATOM 1807 C C . ILE A 1 222 ? 32.123 -0.577 -14.409 1.00 61.41 222 ILE A C 1
ATOM 1809 O O . ILE A 1 222 ? 32.947 -0.199 -15.242 1.00 61.41 222 ILE A O 1
ATOM 1813 N N . ILE A 1 223 ? 30.991 -1.181 -14.771 1.00 58.88 223 ILE A N 1
ATOM 1814 C CA . ILE A 1 223 ? 30.698 -1.534 -16.169 1.00 58.88 223 ILE A CA 1
ATOM 1815 C C . ILE A 1 223 ? 30.238 -0.354 -16.989 1.00 58.88 223 ILE A C 1
ATOM 1817 O O . ILE A 1 223 ? 30.410 -0.359 -18.199 1.00 58.88 223 ILE A O 1
ATOM 1821 N N . SER A 1 224 ? 29.685 0.659 -16.363 1.00 57.53 224 SER A N 1
ATOM 1822 C CA . SER A 1 224 ? 29.172 1.824 -17.056 1.00 57.53 224 SER A CA 1
ATOM 1823 C C . SER A 1 224 ? 30.234 2.894 -17.341 1.00 57.53 224 SER A C 1
ATOM 1825 O O . SER A 1 224 ? 30.134 3.591 -18.355 1.00 57.53 224 SER A O 1
ATOM 1827 N N . MET A 1 225 ? 31.312 2.957 -16.545 1.00 58.66 225 MET A N 1
ATOM 1828 C CA . MET A 1 225 ? 32.428 3.899 -16.758 1.00 58.66 225 MET A CA 1
ATOM 1829 C C . MET A 1 225 ? 33.064 3.834 -18.156 1.00 58.66 225 MET A C 1
ATOM 1831 O O . MET A 1 225 ? 33.287 4.893 -18.744 1.00 58.66 225 MET A O 1
ATOM 1835 N N . PRO A 1 226 ? 33.342 2.650 -18.746 1.00 56.75 226 PRO A N 1
ATOM 1836 C CA . PRO A 1 226 ? 34.019 2.567 -20.038 1.00 56.75 226 PRO A CA 1
ATOM 1837 C C . PRO A 1 226 ? 33.147 2.977 -21.229 1.00 56.75 226 PRO A C 1
ATOM 1839 O O . PRO A 1 226 ? 33.689 3.387 -22.253 1.00 56.75 226 PRO A O 1
ATOM 1842 N N . TRP A 1 227 ? 31.820 2.843 -21.127 1.00 57.19 227 TRP A N 1
ATOM 1843 C CA . TRP A 1 227 ? 30.905 3.038 -22.262 1.00 57.19 227 TRP A CA 1
ATOM 1844 C C . TRP A 1 227 ? 30.233 4.410 -22.263 1.00 57.19 227 TRP A C 1
ATOM 1846 O O . TRP A 1 227 ? 29.919 4.922 -23.336 1.00 57.19 227 TRP A O 1
ATOM 1856 N N . TYR A 1 228 ? 30.062 5.020 -21.088 1.00 58.53 228 TYR A N 1
ATOM 1857 C CA . TYR A 1 228 ? 29.349 6.289 -20.932 1.00 58.53 228 TYR A CA 1
ATOM 1858 C C . TYR A 1 228 ? 30.216 7.432 -20.378 1.00 58.53 228 TYR A C 1
ATOM 1860 O O . TYR A 1 228 ? 29.728 8.552 -20.241 1.00 58.53 228 TYR A O 1
ATOM 1868 N N . GLY A 1 229 ? 31.508 7.185 -20.121 1.00 57.28 229 GLY A N 1
ATOM 1869 C CA . GLY A 1 229 ? 32.458 8.215 -19.690 1.00 57.28 229 GLY A CA 1
ATOM 1870 C C . GLY A 1 229 ? 32.311 8.637 -18.226 1.00 57.28 229 GLY A C 1
ATOM 1871 O O . GLY A 1 229 ? 32.624 9.781 -17.908 1.00 57.28 229 GLY A O 1
ATOM 1872 N N . TRP A 1 230 ? 31.820 7.746 -17.360 1.00 65.00 230 TRP A N 1
ATOM 1873 C CA . TRP A 1 230 ? 31.584 8.030 -15.937 1.00 65.00 230 TRP A CA 1
ATOM 1874 C C . TRP A 1 230 ? 32.872 7.941 -15.112 1.00 65.00 230 TRP A C 1
ATOM 1876 O O . TRP A 1 230 ? 33.753 7.124 -15.400 1.00 65.00 230 TRP A O 1
ATOM 1886 N N . GLY A 1 231 ? 32.973 8.782 -14.082 1.00 57.06 231 GLY A N 1
ATOM 1887 C CA . GLY A 1 231 ? 34.030 8.742 -13.075 1.00 57.06 231 GLY A CA 1
ATOM 1888 C C . GLY A 1 231 ? 33.592 7.986 -11.819 1.00 57.06 231 GLY A C 1
ATOM 1889 O O . GLY A 1 231 ? 32.407 7.822 -11.544 1.00 57.06 231 GLY A O 1
ATOM 1890 N N . THR A 1 232 ? 34.548 7.551 -10.992 1.00 58.88 232 THR A N 1
ATOM 1891 C CA . THR A 1 232 ? 34.251 6.927 -9.684 1.00 58.88 232 THR A CA 1
ATOM 1892 C C . THR A 1 232 ? 33.508 7.845 -8.719 1.00 58.88 232 THR A C 1
ATOM 1894 O O . THR A 1 232 ? 32.892 7.358 -7.776 1.00 58.88 232 THR A O 1
ATOM 1897 N N . GLU A 1 233 ? 33.558 9.157 -8.952 1.00 60.31 233 GLU A N 1
ATOM 1898 C CA . GLU A 1 233 ? 32.799 10.157 -8.199 1.00 60.31 233 GLU A CA 1
ATOM 1899 C C . GLU A 1 233 ? 31.292 10.166 -8.505 1.00 60.31 233 GLU A C 1
ATOM 1901 O O . GLU A 1 233 ? 30.520 10.579 -7.643 1.00 60.31 233 GLU A O 1
ATOM 1906 N N . ASP A 1 234 ? 30.862 9.651 -9.661 1.00 60.69 234 ASP A N 1
ATOM 1907 C CA . ASP A 1 234 ? 29.446 9.633 -10.068 1.00 60.69 234 ASP A CA 1
ATOM 1908 C C . ASP A 1 234 ? 28.660 8.476 -9.414 1.00 60.69 234 ASP A C 1
ATOM 1910 O O . ASP A 1 234 ? 27.435 8.406 -9.479 1.00 60.69 234 ASP A O 1
ATOM 1914 N N . CYS A 1 235 ? 29.366 7.584 -8.715 1.00 66.88 235 CYS A N 1
ATOM 1915 C CA . CYS A 1 235 ? 28.842 6.435 -7.973 1.00 66.88 235 CYS A CA 1
ATOM 1916 C C . CYS A 1 235 ? 28.354 6.786 -6.557 1.00 66.88 235 CYS A C 1
ATOM 1918 O O . CYS A 1 235 ? 28.594 6.050 -5.594 1.00 66.88 235 CYS A O 1
ATOM 1920 N N . ALA A 1 236 ? 27.701 7.935 -6.409 1.00 70.56 236 ALA A N 1
ATOM 1921 C CA . ALA A 1 236 ? 27.143 8.372 -5.138 1.00 70.56 236 ALA A CA 1
ATOM 1922 C C . ALA A 1 236 ? 25.720 7.820 -4.938 1.00 70.56 236 ALA A C 1
ATOM 1924 O O . ALA A 1 236 ? 24.968 7.687 -5.905 1.00 70.56 236 ALA A O 1
ATOM 1925 N N . PRO A 1 237 ? 25.315 7.512 -3.692 1.00 73.00 237 PRO A N 1
ATOM 1926 C CA . PRO A 1 237 ? 23.921 7.213 -3.408 1.00 73.00 237 PRO A CA 1
ATOM 1927 C C . PRO A 1 237 ? 23.055 8.442 -3.697 1.00 73.00 237 PRO A C 1
ATOM 1929 O O . PRO A 1 237 ? 23.451 9.576 -3.414 1.00 73.00 237 PRO A O 1
ATOM 1932 N N . ALA A 1 238 ? 21.859 8.205 -4.217 1.00 75.50 238 ALA A N 1
ATOM 1933 C CA . ALA A 1 238 ? 20.899 9.243 -4.539 1.00 75.50 238 ALA A CA 1
ATOM 1934 C C . ALA A 1 238 ? 19.552 8.952 -3.894 1.00 75.50 238 ALA A C 1
ATOM 1936 O O . ALA A 1 238 ? 19.123 7.804 -3.794 1.00 75.50 238 ALA A O 1
ATOM 1937 N N . GLN A 1 239 ? 18.881 10.014 -3.471 1.00 78.94 239 GLN A N 1
ATOM 1938 C CA . GLN A 1 239 ? 17.486 9.940 -3.080 1.00 78.94 239 GLN A CA 1
ATOM 1939 C C . GLN A 1 239 ? 16.623 10.141 -4.322 1.00 78.94 239 GLN A C 1
ATOM 1941 O O . GLN A 1 239 ? 16.881 11.065 -5.079 1.00 78.94 239 GLN A O 1
ATOM 1946 N N . VAL A 1 240 ? 15.630 9.291 -4.542 1.00 80.12 240 VAL A N 1
ATOM 1947 C CA . VAL A 1 240 ? 14.684 9.407 -5.659 1.00 80.12 240 VAL A CA 1
ATOM 1948 C C . VAL A 1 240 ? 13.282 9.422 -5.070 1.00 80.12 240 VAL A C 1
ATOM 1950 O O . VAL A 1 240 ? 12.960 8.557 -4.257 1.00 80.12 240 VAL A O 1
ATOM 1953 N N . GLU A 1 241 ? 12.462 10.401 -5.434 1.00 84.00 241 GLU A N 1
ATOM 1954 C CA . GLU A 1 241 ? 11.044 10.415 -5.073 1.00 84.00 241 GLU A CA 1
ATOM 1955 C C . GLU A 1 241 ? 10.227 9.808 -6.208 1.00 84.00 241 GLU A C 1
ATOM 1957 O O . GLU A 1 241 ? 10.437 10.128 -7.381 1.00 84.00 241 GLU A O 1
ATOM 1962 N N . ILE A 1 242 ? 9.306 8.922 -5.846 1.00 83.12 242 ILE A N 1
ATOM 1963 C CA . ILE A 1 242 ? 8.385 8.271 -6.771 1.00 83.12 242 ILE A CA 1
ATOM 1964 C C . ILE A 1 242 ? 6.954 8.396 -6.258 1.00 83.12 242 ILE A C 1
ATOM 1966 O O . ILE A 1 242 ? 6.744 8.564 -5.057 1.00 83.12 242 ILE A O 1
ATOM 1970 N N . VAL A 1 243 ? 5.986 8.288 -7.158 1.00 85.12 243 VAL A N 1
ATOM 1971 C CA . VAL A 1 243 ? 4.562 8.099 -6.856 1.00 85.12 243 VAL A CA 1
ATOM 1972 C C . VAL A 1 243 ? 4.046 6.883 -7.606 1.00 85.12 243 VAL A C 1
ATOM 1974 O O . VAL A 1 243 ? 4.492 6.705 -8.765 1.00 85.12 243 VAL A O 1
#

Radius of gyration: 29.85 Å; chains: 1; bounding box: 84×65×92 Å

Secondary structure (DSSP, 8-state):
--SSSTTTTTTSSSGGGS-----------EE---SS-EEGGGG-SEEEE--BEEE--TT--S--TT-BPPPEEEEEEE-SSEEEEEESS-SSTTHHHHH----TTSTT----EEEEEEEEEEEEEEEEE-TTT-PEEEEEEEE-SSS-GGG-SEEEE--S--S----TTTTTTS---B-------GGG--TTS-EEEEETTEEEEEE--EEEEE---HHHHHHHHHHH---GGG---EEEEE-